Protein AF-A0A642UPA7-F1 (afdb_monomer_lite)

pLDDT: mean 89.0, std 10.23, range [40.34, 98.81]

Sequence (335 aa):
MSVALHDLPNEVIFKVFENMSVDECIDIAQTPGLNPQAKAVAEARVYRGPQLITNQRSQHRGHHKLVLSLTEFFDLIKSSPHYRHSVPQSLEVRIVRTGPGYVEFVREMRLLMEAIACPPSLEAQSYFENTISQWSAVIDARLMLMENPTVVSTVILSFVICAMQNPSFRDKLVSLALRDCEIGTMYVEQWLRIFLQFSRLHTLDLTGVLLRGSDACHLRVPPTLRRLVLNGNPLCEIEDEWVEHLPPSLTTLELRSCWLGNFQLQYPLTKYLPKLRVLNLQDNPLLTFLDVHTFRRAHHLTVYLSGTQLVEYNRHQVTEAVPGITLVMKRYSIS

Secondary structure (DSSP, 8-state):
----GGGS-HHHHHHHHHHS-HHHHHHHHHSTT--HHHHHHHHHHHHTSEEEEES-GGG--SS-SEEE-HHHHHHHHHH-HHHHH---SEEEEEEE--TT-HHHHHHHHHHHHHHHSSS--HHHHHHHHHT-S-EEEEEE----TTS-HHHHHHHHHHHHHHHHH-HHHHTTEEEEEEES-GGGGSSHHHHHGGGGG-TT--EEE-TTS---HHHHTT----TT--EEE-TT-------HHHHHTS-TT--EEE-TTS---EE--SS-HHHH-TT--EEE-TT-TT--EE-GGGGTT-TT-EEE-TT----HHHHHHHHHHSTT-EEE-------

InterPro domains:
  IPR032675 Leucine-rich repeat domain superfamily [G3DSA:3.80.10.10] (127-322)

Organism: Diutina rugosa (NCBI:txid5481)

Structure (mmCIF, N/CA/C/O backbone):
data_AF-A0A642UPA7-F1
#
_entry.id   AF-A0A642UPA7-F1
#
loop_
_atom_site.group_PDB
_atom_site.id
_atom_site.type_symbol
_atom_site.label_atom_id
_atom_site.label_alt_id
_atom_site.label_comp_id
_atom_site.label_asym_id
_atom_site.label_entity_id
_atom_site.label_seq_id
_atom_site.pdbx_PDB_ins_code
_atom_site.Cartn_x
_atom_site.Cartn_y
_atom_site.Cartn_z
_atom_site.occupancy
_atom_site.B_iso_or_equiv
_atom_site.auth_seq_id
_atom_site.auth_comp_id
_atom_site.auth_asym_id
_atom_site.auth_atom_id
_atom_site.pdbx_PDB_model_num
ATOM 1 N N . MET A 1 1 ? -48.890 -12.539 21.146 1.00 40.34 1 MET A N 1
ATOM 2 C CA . MET A 1 1 ? -47.815 -12.597 22.158 1.00 40.34 1 MET A CA 1
ATOM 3 C C . MET A 1 1 ? -46.507 -12.325 21.437 1.00 40.34 1 MET A C 1
ATOM 5 O O . MET A 1 1 ? -46.099 -13.173 20.656 1.00 40.34 1 MET A O 1
ATOM 9 N N . SER A 1 2 ? -45.906 -11.141 21.591 1.00 43.28 2 SER A N 1
ATOM 10 C CA . SER A 1 2 ? -44.531 -10.938 21.123 1.00 43.28 2 SER A CA 1
ATOM 11 C C . SER A 1 2 ? -43.612 -11.524 22.187 1.00 43.28 2 SER A C 1
ATOM 13 O O . SER A 1 2 ? -43.536 -10.978 23.285 1.00 43.28 2 SER A O 1
ATOM 15 N N . VAL A 1 3 ? -42.979 -12.660 21.901 1.00 57.59 3 VAL A N 1
ATOM 16 C CA . VAL A 1 3 ? -41.888 -13.148 22.750 1.00 57.59 3 VAL A CA 1
ATOM 17 C C . VAL A 1 3 ? -40.770 -12.131 22.607 1.00 57.59 3 VAL A C 1
ATOM 19 O O . VAL A 1 3 ? -40.289 -11.892 21.497 1.00 57.59 3 VAL A O 1
ATOM 22 N N . ALA A 1 4 ? -40.433 -11.456 23.697 1.00 71.44 4 ALA A N 1
ATOM 23 C CA . ALA A 1 4 ? -39.382 -10.470 23.648 1.00 71.44 4 ALA A CA 1
ATOM 24 C C . ALA A 1 4 ? -38.032 -11.193 23.589 1.00 71.44 4 ALA A C 1
ATOM 26 O O . ALA A 1 4 ? -37.853 -12.253 24.185 1.00 71.44 4 ALA A O 1
ATOM 27 N N . LEU A 1 5 ? -37.066 -10.626 22.862 1.00 68.12 5 LEU A N 1
ATOM 28 C CA . LEU A 1 5 ? -35.749 -11.242 22.639 1.00 68.12 5 LEU A CA 1
ATOM 29 C C . LEU A 1 5 ? -35.034 -11.628 23.954 1.00 68.12 5 LEU A C 1
ATOM 31 O O . LEU A 1 5 ? -34.179 -12.506 23.958 1.00 68.12 5 LEU A O 1
ATOM 35 N N . HIS A 1 6 ? -35.390 -10.969 25.063 1.00 68.12 6 HIS A N 1
ATOM 36 C CA . HIS A 1 6 ? -34.838 -11.197 26.397 1.00 68.12 6 HIS A CA 1
ATOM 37 C C . HIS A 1 6 ? -35.376 -12.440 27.119 1.00 68.12 6 HIS A C 1
ATOM 39 O O . HIS A 1 6 ? -34.762 -12.852 28.099 1.00 68.12 6 HIS A O 1
ATOM 45 N N . ASP A 1 7 ? -36.463 -13.044 26.636 1.00 78.88 7 ASP A N 1
ATOM 46 C CA . ASP A 1 7 ? -37.046 -14.265 27.211 1.00 78.88 7 ASP A CA 1
ATOM 47 C C . ASP A 1 7 ? -36.488 -15.544 26.564 1.00 78.88 7 ASP A C 1
ATOM 49 O O . ASP A 1 7 ? -36.835 -16.661 26.954 1.00 78.88 7 ASP A O 1
ATOM 53 N N . LEU A 1 8 ? -35.640 -15.399 25.541 1.00 79.44 8 LEU A N 1
ATOM 54 C CA . LEU A 1 8 ? -35.078 -16.518 24.795 1.00 79.44 8 LEU A CA 1
ATOM 55 C C . LEU A 1 8 ? -33.836 -17.097 25.501 1.00 79.44 8 LEU A C 1
ATOM 57 O O . LEU A 1 8 ? -33.026 -16.342 26.039 1.00 79.44 8 LEU A O 1
ATOM 61 N N . PRO A 1 9 ? -33.619 -18.427 25.455 1.00 84.50 9 PRO A N 1
ATOM 62 C CA . PRO A 1 9 ? -32.366 -19.034 25.896 1.00 84.50 9 PRO A CA 1
ATOM 63 C C . PRO A 1 9 ? -31.157 -18.479 25.136 1.00 84.50 9 PRO A C 1
ATOM 65 O O . PRO A 1 9 ? -31.256 -18.131 23.955 1.00 84.50 9 PRO A O 1
ATOM 68 N N . ASN A 1 10 ? -29.991 -18.464 25.783 1.00 77.19 10 ASN A N 1
ATOM 69 C CA . ASN A 1 10 ? -28.763 -17.893 25.223 1.00 77.19 10 ASN A CA 1
ATOM 70 C C . ASN A 1 10 ? -28.394 -18.503 23.870 1.00 77.19 10 ASN A C 1
ATOM 72 O O . ASN A 1 10 ? -28.007 -17.786 22.953 1.00 77.19 10 ASN A O 1
ATOM 76 N N . GLU A 1 11 ? -28.563 -19.812 23.714 1.00 82.00 11 GLU A N 1
ATOM 77 C CA . GLU A 1 11 ? -28.273 -20.536 22.477 1.00 82.00 11 GLU A CA 1
ATOM 78 C C . GLU A 1 11 ? -29.156 -20.055 21.320 1.00 82.00 11 GLU A C 1
ATOM 80 O O . GLU A 1 11 ? -28.712 -19.997 20.172 1.00 82.00 11 GLU A O 1
ATOM 85 N N . VAL A 1 12 ? -30.405 -19.685 21.618 1.00 85.31 12 VAL A N 1
ATOM 86 C CA . VAL A 1 12 ? -31.341 -19.132 20.635 1.00 85.31 12 VAL A CA 1
ATOM 87 C C . VAL A 1 12 ? -30.948 -17.699 20.299 1.00 85.31 12 VAL A C 1
ATOM 89 O O . VAL A 1 12 ? -30.877 -17.365 19.122 1.00 85.31 12 VAL A O 1
ATOM 92 N N . ILE A 1 13 ? -30.611 -16.883 21.302 1.00 83.12 13 ILE A N 1
ATOM 93 C CA . ILE A 1 13 ? -30.129 -15.508 21.106 1.00 83.12 13 ILE A CA 1
ATOM 94 C C . ILE A 1 13 ? -28.884 -15.496 20.204 1.00 83.12 13 ILE A C 1
ATOM 96 O O . ILE A 1 13 ? -28.839 -14.748 19.229 1.00 83.12 13 ILE A O 1
ATOM 100 N N . PHE A 1 14 ? -27.906 -16.368 20.469 1.00 80.88 14 PHE A N 1
ATOM 101 C CA . PHE A 1 14 ? -26.718 -16.516 19.626 1.00 80.88 14 PHE A CA 1
ATOM 102 C C . PHE A 1 14 ? -27.079 -16.881 18.186 1.00 80.88 14 PHE A C 1
ATOM 104 O O . PHE A 1 14 ? -26.627 -16.205 17.265 1.00 80.88 14 PHE A O 1
ATOM 111 N N . LYS A 1 15 ? -27.934 -17.892 17.980 1.00 84.94 15 LYS A N 1
ATOM 112 C CA . LYS A 1 15 ? -28.374 -18.289 16.634 1.00 84.94 15 LYS A CA 1
ATOM 113 C C . LYS A 1 15 ? -29.131 -17.181 15.909 1.00 84.94 15 LYS A C 1
ATOM 115 O O . LYS A 1 15 ? -28.994 -17.062 14.696 1.00 84.94 15 LYS A O 1
ATOM 120 N N . VAL A 1 16 ? -29.920 -16.373 16.616 1.00 86.75 16 VAL A N 1
ATOM 121 C CA . VAL A 1 16 ? -30.588 -15.212 16.017 1.00 86.75 16 VAL A CA 1
ATOM 122 C C . VAL A 1 16 ? -29.531 -14.233 15.509 1.00 86.75 16 VAL A C 1
ATOM 124 O O . VAL A 1 16 ? -29.486 -13.982 14.309 1.00 86.75 16 VAL A O 1
ATOM 127 N N . PHE A 1 17 ? -28.605 -13.781 16.360 1.00 85.81 17 PHE A N 1
ATOM 128 C CA . PHE A 1 17 ? -27.549 -12.841 15.956 1.00 85.81 17 PHE A CA 1
ATOM 129 C C . PHE A 1 17 ? -26.571 -13.395 14.906 1.00 85.81 17 PHE A C 1
ATOM 131 O O . PHE A 1 17 ? -25.972 -12.628 14.151 1.00 85.81 17 PHE A O 1
ATOM 138 N N . GLU A 1 18 ? -26.392 -14.713 14.819 1.00 83.00 18 GLU A N 1
ATOM 139 C CA . GLU A 1 18 ? -25.624 -15.336 13.736 1.00 83.00 18 GLU A CA 1
ATOM 140 C C . GLU A 1 18 ? -26.281 -15.150 12.364 1.00 83.00 18 GLU A C 1
ATOM 142 O O . GLU A 1 18 ? -25.561 -15.003 11.373 1.00 83.00 18 GLU A O 1
ATOM 147 N N . ASN A 1 19 ? -27.616 -15.117 12.320 1.00 86.38 19 ASN A N 1
ATOM 148 C CA . ASN A 1 19 ? -28.405 -14.962 11.098 1.00 86.38 19 ASN A CA 1
ATOM 149 C C . ASN A 1 19 ? -28.775 -13.505 10.780 1.00 86.38 19 ASN A C 1
ATOM 151 O O . ASN A 1 19 ? -29.269 -13.238 9.687 1.00 86.38 19 ASN A O 1
ATOM 155 N N . MET A 1 20 ? -28.532 -12.569 11.701 1.00 86.31 20 MET A N 1
ATOM 156 C CA . MET A 1 20 ? -28.769 -11.143 11.475 1.00 86.31 20 MET A CA 1
ATOM 157 C C . MET A 1 20 ? -27.602 -10.476 10.744 1.00 86.31 20 MET A C 1
ATOM 159 O O . MET A 1 20 ? -26.430 -10.850 10.886 1.00 86.31 20 MET A O 1
ATOM 163 N N . SER A 1 21 ? -27.931 -9.444 9.974 1.00 84.81 21 SER A N 1
ATOM 164 C CA . SER A 1 21 ? -26.950 -8.526 9.406 1.00 84.81 21 SER A CA 1
ATOM 165 C C . SER A 1 21 ? -26.266 -7.701 10.502 1.00 84.81 21 SER A C 1
ATOM 167 O O . SER A 1 21 ? -26.732 -7.608 11.640 1.00 84.81 21 SER A O 1
ATOM 169 N N . VAL A 1 22 ? -25.119 -7.103 10.171 1.00 81.19 22 VAL A N 1
ATOM 170 C CA . VAL A 1 22 ? -24.380 -6.273 11.132 1.00 81.19 22 VAL A CA 1
ATOM 171 C C . VAL A 1 22 ? -25.154 -5.001 11.471 1.00 81.19 22 VAL A C 1
ATOM 173 O O . VAL A 1 22 ? -25.184 -4.630 12.639 1.00 81.19 22 VAL A O 1
ATOM 176 N N . ASP A 1 23 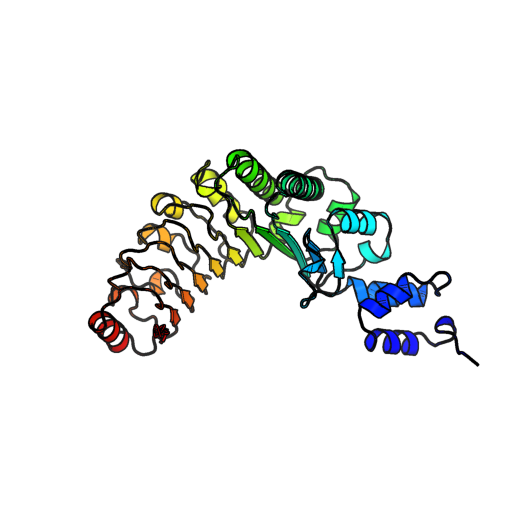? -25.821 -4.392 10.488 1.00 81.06 23 ASP A N 1
ATOM 177 C CA . ASP A 1 23 ? -26.649 -3.198 10.689 1.00 81.06 23 ASP A CA 1
ATOM 178 C C . ASP A 1 23 ? -27.783 -3.488 11.688 1.00 81.06 23 ASP A C 1
ATOM 180 O O . ASP A 1 23 ? -27.937 -2.777 12.676 1.00 81.06 23 ASP A O 1
ATOM 184 N N . GLU A 1 24 ? -28.480 -4.617 11.532 1.00 86.69 24 GLU A N 1
ATOM 185 C CA . GLU A 1 24 ? -29.511 -5.041 12.489 1.00 86.69 24 GLU A CA 1
ATOM 186 C C . GLU A 1 24 ? -28.938 -5.325 13.888 1.00 86.69 24 GLU A C 1
ATOM 188 O O . GLU A 1 24 ? -29.570 -5.017 14.899 1.00 86.69 24 GLU A O 1
ATOM 193 N N . CYS A 1 25 ? -27.731 -5.900 13.976 1.00 86.31 25 CYS A N 1
ATOM 194 C CA . CYS A 1 25 ? -27.059 -6.104 15.262 1.00 86.31 25 CYS A CA 1
ATOM 195 C C . CYS A 1 25 ? -26.710 -4.770 15.939 1.00 86.31 25 CYS A C 1
ATOM 197 O O . CYS A 1 25 ? -26.794 -4.681 17.163 1.00 86.31 25 CYS A O 1
ATOM 199 N N . ILE A 1 26 ? -26.319 -3.750 15.165 1.00 83.31 26 ILE A N 1
ATOM 200 C CA . ILE A 1 26 ? -26.040 -2.396 15.665 1.00 83.31 26 ILE A CA 1
ATOM 201 C C . ILE A 1 26 ? -27.330 -1.763 16.193 1.00 83.31 26 ILE A C 1
ATOM 203 O O . ILE A 1 26 ? -27.343 -1.299 17.334 1.00 83.31 26 ILE A O 1
ATOM 207 N N . ASP A 1 27 ? -28.414 -1.809 15.418 1.00 85.31 27 ASP A N 1
ATOM 208 C CA . ASP A 1 27 ? -29.715 -1.253 15.810 1.00 85.31 27 ASP A CA 1
ATOM 209 C C . ASP A 1 27 ? -30.234 -1.906 17.101 1.00 85.31 27 ASP A C 1
ATOM 211 O O . ASP A 1 27 ? -30.675 -1.232 18.040 1.00 85.31 27 ASP A O 1
ATOM 215 N N . ILE A 1 28 ? -30.102 -3.232 17.206 1.00 85.75 28 ILE A N 1
ATOM 216 C CA . ILE A 1 28 ? -30.459 -3.963 18.424 1.00 85.75 28 ILE A CA 1
ATOM 217 C C . ILE A 1 28 ? -29.547 -3.566 19.587 1.00 85.75 28 ILE A C 1
ATOM 219 O O . ILE A 1 28 ? -30.053 -3.259 20.664 1.00 85.75 28 ILE A O 1
ATOM 223 N N . ALA A 1 29 ? -28.225 -3.518 19.401 1.00 83.88 29 ALA A N 1
ATOM 224 C CA . ALA A 1 29 ? -27.289 -3.146 20.466 1.00 83.88 29 ALA A CA 1
ATOM 225 C C . ALA A 1 29 ? -27.540 -1.727 21.018 1.00 83.88 29 ALA A C 1
ATOM 227 O O . ALA A 1 29 ? -27.270 -1.457 22.195 1.00 83.88 29 ALA A O 1
ATOM 228 N N . GLN A 1 30 ? -28.086 -0.834 20.187 1.00 84.69 30 GLN A N 1
ATOM 229 C CA . GLN A 1 30 ? -28.481 0.525 20.559 1.00 84.69 30 GLN A CA 1
ATOM 230 C C . GLN A 1 30 ? -29.883 0.612 21.183 1.00 84.69 30 GLN A C 1
ATOM 232 O O . GLN A 1 30 ? -30.230 1.648 21.752 1.00 84.69 30 GLN A O 1
ATOM 237 N N . THR A 1 31 ? -30.682 -0.458 21.135 1.00 85.19 31 THR A N 1
ATOM 238 C CA . THR A 1 31 ? -32.053 -0.458 21.654 1.00 85.19 31 THR A CA 1
ATOM 239 C C . THR A 1 31 ? -32.058 -0.313 23.187 1.00 85.19 31 THR A C 1
ATOM 241 O O . THR A 1 31 ? -31.487 -1.151 23.898 1.00 85.19 31 THR A O 1
ATOM 244 N N . PRO A 1 32 ? -32.703 0.731 23.742 1.00 85.00 32 PRO A N 1
ATOM 245 C CA . PRO A 1 32 ? -32.770 0.931 25.185 1.00 85.00 32 PRO A CA 1
ATOM 246 C C . PRO A 1 32 ? -33.573 -0.187 25.862 1.00 85.00 32 PRO A C 1
ATOM 248 O O . PRO A 1 32 ? -34.599 -0.633 25.356 1.00 85.00 32 PRO A O 1
ATOM 251 N N . GLY A 1 33 ? -33.102 -0.642 27.026 1.00 83.00 33 GLY A N 1
ATOM 252 C CA . GLY A 1 33 ? -33.741 -1.727 27.780 1.00 83.00 33 GLY A CA 1
ATOM 253 C C . GLY A 1 33 ? -33.438 -3.138 27.263 1.00 83.00 33 GLY A C 1
ATOM 254 O O . GLY A 1 33 ? -33.984 -4.102 27.798 1.00 83.00 33 GLY A O 1
ATOM 255 N N . LEU A 1 34 ? -32.559 -3.290 26.262 1.00 82.12 34 LEU A N 1
ATOM 256 C CA . LEU A 1 34 ? -32.075 -4.607 25.857 1.00 82.12 34 LEU A CA 1
ATOM 257 C C . LEU A 1 34 ? -31.347 -5.289 27.026 1.00 82.12 34 LEU A C 1
ATOM 259 O O . LEU A 1 34 ? -30.543 -4.670 27.728 1.00 82.12 34 LEU A O 1
ATOM 263 N N . ASN A 1 35 ? -31.611 -6.583 27.208 1.00 84.12 35 ASN A N 1
ATOM 264 C CA . ASN A 1 35 ? -30.921 -7.408 28.193 1.00 84.12 35 ASN A CA 1
ATOM 265 C C . ASN A 1 35 ? -29.383 -7.283 28.018 1.00 84.12 35 ASN A C 1
ATOM 267 O O . ASN A 1 35 ? -28.901 -7.412 26.888 1.00 84.12 35 ASN A O 1
ATOM 271 N N . PRO A 1 36 ? -28.602 -7.085 29.102 1.00 84.31 36 PRO A N 1
ATOM 272 C CA . PRO A 1 36 ? -27.148 -6.915 29.027 1.00 84.31 36 PRO A CA 1
ATOM 273 C C . PRO A 1 36 ? -26.413 -8.039 28.290 1.00 84.31 36 PRO A C 1
ATOM 275 O O . PRO A 1 36 ? -25.440 -7.787 27.586 1.00 84.31 36 PRO A O 1
ATOM 278 N N . GLN A 1 37 ? -26.883 -9.279 28.416 1.00 82.50 37 GLN A N 1
ATOM 279 C CA . GLN A 1 37 ? -26.307 -10.436 27.747 1.00 82.50 37 GLN A CA 1
ATOM 280 C C . GLN A 1 37 ? -26.606 -10.431 26.247 1.00 82.50 37 GLN A C 1
ATOM 282 O O . GLN A 1 37 ? -25.686 -10.590 25.450 1.00 82.50 37 GLN A O 1
ATOM 287 N N . ALA A 1 38 ? -27.859 -10.187 25.848 1.00 83.56 38 ALA A N 1
ATOM 288 C CA . ALA A 1 38 ? -28.215 -10.048 24.433 1.00 83.56 38 ALA A CA 1
ATOM 289 C C . ALA A 1 38 ? -27.448 -8.886 23.783 1.00 83.56 38 ALA A C 1
ATOM 291 O O . ALA A 1 38 ? -26.924 -9.031 22.680 1.00 83.56 38 ALA A O 1
ATOM 292 N N . LYS A 1 39 ? -27.298 -7.773 24.512 1.00 86.12 39 LYS A N 1
ATOM 293 C CA . LYS A 1 39 ? -26.476 -6.634 24.100 1.00 86.12 39 LYS A CA 1
ATOM 294 C C . LYS A 1 39 ? -25.009 -7.021 23.928 1.00 86.12 39 LYS A C 1
ATOM 296 O O . LYS A 1 39 ? -24.434 -6.731 22.887 1.00 86.12 39 LYS A O 1
ATOM 301 N N . ALA A 1 40 ? -24.420 -7.732 24.888 1.00 83.88 40 ALA A N 1
ATOM 302 C CA . ALA A 1 40 ? -23.034 -8.188 24.800 1.00 83.88 40 ALA A CA 1
ATOM 303 C C . ALA A 1 40 ? -22.803 -9.151 23.620 1.00 83.88 40 ALA A C 1
ATOM 305 O O . ALA A 1 40 ? -21.752 -9.095 22.983 1.00 83.88 40 ALA A O 1
ATOM 306 N N . VAL A 1 41 ? -23.773 -10.017 23.300 1.00 84.38 41 VAL A N 1
ATOM 307 C CA . VAL A 1 41 ? -23.703 -10.907 22.128 1.00 84.38 41 VAL A CA 1
ATOM 308 C C . VAL A 1 41 ? -23.783 -10.112 20.825 1.00 84.38 41 VAL A C 1
ATOM 310 O O . VAL A 1 41 ? -22.950 -10.328 19.940 1.00 84.38 41 VAL A O 1
ATOM 313 N N . ALA A 1 42 ? -24.724 -9.169 20.724 1.00 85.44 42 ALA A N 1
ATOM 314 C CA . ALA A 1 42 ? -24.842 -8.267 19.580 1.00 85.44 42 ALA A CA 1
ATOM 315 C C . ALA A 1 42 ? -23.542 -7.474 19.368 1.00 85.44 42 ALA A C 1
ATOM 317 O O . ALA A 1 42 ? -22.957 -7.495 18.287 1.00 85.44 42 ALA A O 1
ATOM 318 N N . GLU A 1 43 ? -23.018 -6.859 20.426 1.00 86.50 43 GLU A N 1
ATOM 319 C CA . GLU A 1 43 ? -21.769 -6.098 20.405 1.00 86.50 43 GLU A CA 1
ATOM 320 C C . GLU A 1 43 ? -20.565 -6.970 20.024 1.00 86.50 43 GLU A C 1
ATOM 322 O O . GLU A 1 43 ? -19.791 -6.611 19.138 1.00 86.50 43 GLU A O 1
ATOM 327 N N . ALA A 1 44 ? -20.424 -8.165 20.605 1.00 84.25 44 ALA A N 1
ATOM 328 C CA . ALA A 1 44 ? -19.353 -9.091 20.239 1.00 84.25 44 ALA A CA 1
ATOM 329 C C . ALA A 1 44 ? -19.424 -9.501 18.758 1.00 84.25 44 ALA A C 1
ATOM 331 O O . ALA A 1 44 ? -18.386 -9.683 18.112 1.00 84.25 44 ALA A O 1
ATOM 332 N N . ARG A 1 45 ? -20.634 -9.637 18.205 1.00 83.62 45 ARG A N 1
ATOM 333 C CA . ARG A 1 45 ? -20.855 -9.956 16.792 1.00 83.62 45 ARG A CA 1
ATOM 334 C C . ARG A 1 45 ? -20.429 -8.811 15.874 1.00 83.62 45 ARG A C 1
ATOM 336 O O . ARG A 1 45 ? -19.795 -9.082 14.849 1.00 83.62 45 ARG A O 1
ATOM 343 N N . VAL A 1 46 ? -20.736 -7.572 16.256 1.00 84.12 46 VAL A N 1
ATOM 344 C CA . VAL A 1 46 ? -20.342 -6.358 15.526 1.00 84.12 46 VAL A CA 1
ATOM 345 C C . VAL A 1 46 ? -18.821 -6.173 15.584 1.00 84.12 46 VAL A C 1
ATOM 347 O O . VAL A 1 46 ? -18.175 -6.009 14.549 1.00 84.12 46 VAL A O 1
ATOM 350 N N . TYR A 1 47 ? -18.219 -6.274 16.772 1.00 88.38 47 TYR A N 1
ATOM 351 C CA . TYR A 1 47 ? -16.834 -5.852 16.990 1.00 88.38 47 TYR A CA 1
ATOM 352 C C . TYR A 1 47 ? -15.766 -6.892 16.605 1.00 88.38 47 TYR A C 1
ATOM 354 O O . TYR A 1 47 ? -14.645 -6.516 16.273 1.00 88.38 47 TYR A O 1
ATOM 362 N N . ARG A 1 48 ? -16.070 -8.199 16.570 1.00 85.12 48 ARG A N 1
ATOM 363 C CA . ARG A 1 48 ? -15.074 -9.241 16.212 1.00 85.12 48 ARG A CA 1
ATOM 364 C C . ARG A 1 48 ? -14.688 -9.287 14.724 1.00 85.12 48 ARG A C 1
ATOM 366 O O . ARG A 1 48 ? -13.773 -10.017 14.349 1.00 85.12 48 ARG A O 1
ATOM 373 N N . GLY A 1 49 ? -15.405 -8.579 13.852 1.00 84.38 49 GLY A N 1
ATOM 374 C CA . GLY A 1 49 ? -15.157 -8.604 12.407 1.00 84.38 49 GLY A CA 1
ATOM 375 C C . GLY A 1 49 ? -13.939 -7.799 11.941 1.00 84.38 49 GLY A C 1
ATOM 376 O O . GLY A 1 49 ? -13.268 -7.156 12.747 1.00 84.38 49 GLY A O 1
ATOM 377 N N . PRO A 1 50 ? -13.673 -7.792 10.621 1.00 88.38 50 PRO A N 1
ATOM 378 C CA . PRO A 1 50 ? -12.838 -6.779 9.989 1.00 88.38 50 PRO A CA 1
ATOM 379 C C . PRO A 1 50 ? -13.437 -5.390 10.215 1.00 88.38 50 PRO A C 1
ATOM 381 O O . PRO A 1 50 ? -14.619 -5.169 9.928 1.00 88.38 50 PRO A O 1
ATOM 384 N N . GLN A 1 51 ? -12.620 -4.468 10.709 1.00 92.81 51 GLN A N 1
ATOM 385 C CA . GLN A 1 51 ? -13.024 -3.099 11.002 1.00 92.81 51 GLN A CA 1
ATOM 386 C C . GLN A 1 51 ? -12.267 -2.110 10.116 1.00 92.81 51 GLN A C 1
ATOM 388 O O . GLN A 1 51 ? -11.099 -2.331 9.783 1.00 92.81 51 GLN A O 1
ATOM 393 N N . LEU A 1 52 ? -12.937 -1.018 9.756 1.00 94.25 52 LEU A N 1
ATOM 394 C CA . LEU A 1 52 ? -12.382 0.085 8.983 1.00 94.25 52 LEU A CA 1
ATOM 395 C C . LEU A 1 52 ? -12.539 1.390 9.759 1.00 94.25 52 LEU A C 1
ATOM 397 O O . LEU A 1 52 ? -13.649 1.782 10.107 1.00 94.25 52 LEU A O 1
ATOM 401 N N . ILE A 1 53 ? -11.439 2.099 9.965 1.00 94.56 53 ILE A N 1
ATOM 402 C CA . ILE A 1 53 ? -11.446 3.483 10.431 1.00 94.56 53 ILE A CA 1
ATOM 403 C C . ILE A 1 53 ? -11.193 4.371 9.220 1.00 94.56 53 ILE A C 1
ATOM 405 O O . ILE A 1 53 ? -10.160 4.234 8.567 1.00 94.56 53 ILE A O 1
ATOM 409 N N . THR A 1 54 ? -12.122 5.266 8.892 1.00 95.38 54 THR A N 1
ATOM 410 C CA . THR A 1 54 ? -11.996 6.125 7.713 1.00 95.38 54 THR A CA 1
ATOM 411 C C . THR A 1 54 ? -12.711 7.464 7.842 1.00 95.38 54 THR A C 1
ATOM 413 O O . THR A 1 54 ? -13.743 7.587 8.499 1.00 95.38 54 THR A O 1
ATOM 416 N N . ASN A 1 55 ? -12.186 8.468 7.141 1.00 93.19 55 ASN A N 1
ATOM 417 C CA . ASN A 1 55 ? -12.832 9.762 6.941 1.00 93.19 55 ASN A CA 1
ATOM 418 C C . ASN A 1 55 ? -13.780 9.791 5.716 1.00 93.19 55 ASN A C 1
ATOM 420 O O . ASN A 1 55 ? -14.345 10.835 5.410 1.00 93.19 55 ASN A O 1
ATOM 424 N N . GLN A 1 56 ? -13.990 8.665 5.015 1.00 88.94 56 GLN A N 1
ATOM 425 C CA . GLN A 1 56 ? -14.864 8.559 3.829 1.00 88.94 56 GLN A CA 1
ATOM 426 C C . GLN A 1 56 ? -15.954 7.482 3.972 1.00 88.94 56 GLN A C 1
ATOM 428 O O . GLN A 1 56 ? -16.069 6.569 3.153 1.00 88.94 56 GLN A O 1
ATOM 433 N N . ARG A 1 57 ? -16.793 7.568 5.011 1.00 80.62 57 ARG A N 1
ATOM 434 C CA . ARG A 1 57 ? -17.774 6.501 5.308 1.00 80.62 57 ARG A CA 1
ATOM 435 C C . ARG A 1 57 ? -18.751 6.195 4.180 1.00 80.62 57 ARG A C 1
ATOM 437 O O . ARG A 1 57 ? -19.047 5.032 3.927 1.00 80.62 57 ARG A O 1
ATOM 444 N N . SER A 1 58 ? -19.244 7.222 3.493 1.00 72.88 58 SER A N 1
ATOM 445 C CA . SER A 1 58 ? -20.267 7.070 2.450 1.00 72.88 58 SER A CA 1
ATOM 446 C C . SER A 1 58 ? -19.801 6.239 1.251 1.00 72.88 58 SER A C 1
ATOM 448 O O . SER A 1 58 ? -20.633 5.764 0.485 1.00 72.88 58 SER A O 1
ATOM 450 N N . GLN A 1 59 ? -18.491 6.030 1.094 1.00 72.44 59 GLN A N 1
ATOM 451 C CA . GLN A 1 59 ? -17.904 5.338 -0.054 1.00 72.44 59 GLN A CA 1
ATOM 452 C C . GLN A 1 59 ? -17.548 3.873 0.238 1.00 72.44 59 GLN A C 1
ATOM 454 O O . GLN A 1 59 ? -17.106 3.153 -0.660 1.00 72.44 59 GLN A O 1
ATOM 459 N N . HIS A 1 60 ? -17.726 3.405 1.478 1.00 66.88 60 HIS A N 1
ATOM 460 C CA . HIS A 1 60 ? -17.213 2.109 1.918 1.00 66.88 60 HIS A CA 1
ATOM 461 C C . HIS A 1 60 ? -18.270 1.294 2.674 1.00 66.88 60 HIS A C 1
ATOM 463 O O . HIS A 1 60 ? -18.322 1.292 3.897 1.00 66.88 60 HIS A O 1
ATOM 469 N N . ARG A 1 61 ? -19.072 0.528 1.923 1.00 60.09 61 ARG A N 1
ATOM 470 C CA . ARG A 1 61 ? -19.824 -0.645 2.415 1.00 60.09 61 ARG A CA 1
ATOM 471 C C . ARG A 1 61 ? -19.262 -1.921 1.781 1.00 60.09 61 ARG A C 1
ATOM 473 O O . ARG A 1 61 ? -19.933 -2.607 1.018 1.00 60.09 61 ARG A O 1
ATOM 480 N N . GLY A 1 62 ? -17.964 -2.136 1.984 1.00 68.81 62 GLY A N 1
ATOM 481 C CA . GLY A 1 62 ? -17.239 -3.295 1.463 1.00 68.81 62 GLY A CA 1
ATOM 482 C C . GLY A 1 62 ? -17.366 -4.523 2.370 1.00 68.81 62 GLY A C 1
ATOM 483 O O . GLY A 1 62 ? -18.395 -4.762 2.988 1.00 68.81 62 GLY A O 1
ATOM 484 N N . HIS A 1 63 ? -16.280 -5.292 2.477 1.00 79.69 63 HIS A N 1
ATOM 485 C CA . HIS A 1 63 ? -16.188 -6.495 3.318 1.00 79.69 63 HIS A CA 1
ATOM 486 C C . HIS A 1 63 ? -16.044 -6.215 4.828 1.00 79.69 63 HIS A C 1
ATOM 488 O O . HIS A 1 63 ? -15.953 -7.152 5.624 1.00 79.69 63 HIS A O 1
ATOM 494 N N . HIS A 1 64 ? -15.974 -4.946 5.233 1.00 83.19 64 HIS A N 1
ATOM 495 C CA . HIS A 1 64 ? -15.818 -4.543 6.629 1.00 83.19 64 HIS A CA 1
ATOM 496 C C . HIS A 1 64 ? -17.164 -4.569 7.346 1.00 83.19 64 HIS A C 1
ATOM 498 O O . HIS A 1 64 ? -18.169 -4.111 6.810 1.00 83.19 64 HIS A O 1
ATOM 504 N N . LYS A 1 65 ? -17.177 -5.099 8.571 1.00 83.19 65 LYS A N 1
ATOM 505 C CA . LYS A 1 65 ? -18.398 -5.176 9.385 1.00 83.19 65 LYS A CA 1
ATOM 506 C C . LYS A 1 65 ? -18.692 -3.864 10.097 1.00 83.19 65 LYS A C 1
ATOM 508 O O . LYS A 1 65 ? -19.846 -3.501 10.248 1.00 83.19 65 LYS A O 1
ATOM 513 N N . LEU A 1 66 ? -17.648 -3.168 10.532 1.00 87.69 66 LEU A N 1
ATOM 514 C CA . LEU A 1 66 ? -17.764 -1.924 11.276 1.00 87.69 66 LEU A CA 1
ATOM 515 C C . LEU A 1 66 ? -16.923 -0.849 10.597 1.00 87.69 66 LEU A C 1
ATOM 517 O O . LEU A 1 66 ? -15.737 -1.068 10.342 1.00 87.69 66 LEU A O 1
ATOM 521 N N . VAL A 1 67 ? -17.544 0.294 10.308 1.00 91.19 67 VAL A N 1
ATOM 522 C CA . VAL A 1 67 ? -16.899 1.452 9.682 1.00 91.19 67 VAL A CA 1
ATOM 523 C C . VAL A 1 67 ? -17.071 2.660 10.596 1.00 91.19 67 VAL A C 1
ATOM 525 O O . VAL A 1 67 ? -18.190 3.123 10.798 1.00 91.19 67 VAL A O 1
ATOM 528 N N . LEU A 1 68 ? -15.968 3.167 11.139 1.00 92.06 68 LEU A N 1
ATOM 529 C CA . LEU A 1 68 ? -15.942 4.262 12.114 1.00 92.06 68 LEU A CA 1
ATOM 530 C C . LEU A 1 68 ? -15.148 5.448 11.565 1.00 92.06 68 LEU A C 1
ATOM 532 O O . LEU A 1 68 ? -14.262 5.272 10.729 1.00 92.06 68 LEU A O 1
ATOM 536 N N . SER A 1 69 ? -15.419 6.659 12.057 1.00 93.06 69 SER A N 1
ATOM 537 C CA . SER A 1 69 ? -14.406 7.730 11.983 1.00 93.06 69 SER A CA 1
ATOM 538 C C . SER A 1 69 ? -13.368 7.549 13.091 1.00 93.06 69 SER A C 1
ATOM 540 O O . SER A 1 69 ? -13.586 6.783 14.031 1.00 93.06 69 SER A O 1
ATOM 542 N N . LEU A 1 70 ? -12.247 8.274 13.020 1.00 91.69 70 LEU A N 1
ATOM 543 C CA . LEU A 1 70 ? -11.257 8.266 14.102 1.00 91.69 70 LEU A CA 1
ATOM 544 C C . LEU A 1 70 ? -11.872 8.710 15.434 1.00 91.69 70 LEU A C 1
ATOM 546 O O . LEU A 1 70 ? -11.681 8.041 16.444 1.00 91.69 70 LEU A O 1
ATOM 550 N N . THR A 1 71 ? -12.663 9.787 15.434 1.00 91.25 71 THR A N 1
ATOM 551 C CA . THR A 1 71 ? -13.342 10.276 16.645 1.00 91.25 71 THR A CA 1
ATOM 552 C C . THR A 1 71 ? -14.252 9.214 17.257 1.00 91.25 71 THR A C 1
ATOM 554 O O . THR A 1 71 ? -14.111 8.911 18.435 1.00 91.25 71 THR A O 1
ATOM 557 N N . GLU A 1 72 ? -15.108 8.574 16.456 1.00 91.81 72 GLU A N 1
ATOM 558 C CA . GLU A 1 72 ? -15.981 7.508 16.961 1.00 91.81 72 GLU A CA 1
ATOM 559 C C . GLU A 1 72 ? -15.210 6.304 17.476 1.00 91.81 72 GLU A C 1
ATOM 561 O O . GLU A 1 72 ? -15.596 5.717 18.479 1.00 91.81 72 GLU A O 1
ATOM 566 N N . PHE A 1 73 ? -14.123 5.925 16.806 1.00 91.25 73 PHE A N 1
ATOM 567 C CA . PHE A 1 73 ? -13.263 4.853 17.281 1.00 91.25 73 PHE A CA 1
ATOM 568 C C . PHE A 1 73 ? -12.705 5.164 18.674 1.00 91.25 73 PHE A C 1
ATOM 570 O O . PHE A 1 73 ? -12.767 4.313 19.564 1.00 91.25 73 PHE A O 1
ATOM 577 N N . PHE A 1 74 ? -12.223 6.387 18.903 1.00 88.44 74 PHE A N 1
ATOM 578 C CA . PHE A 1 74 ? -11.739 6.788 20.224 1.00 88.44 74 PHE A CA 1
ATOM 579 C C . PHE A 1 74 ? -12.855 6.871 21.259 1.00 88.44 74 PHE A C 1
ATOM 581 O O . PHE A 1 74 ? -12.668 6.416 22.390 1.00 88.44 74 PHE A O 1
ATOM 588 N N . ASP A 1 75 ? -14.014 7.402 20.885 1.00 89.44 75 ASP A N 1
ATOM 589 C CA . ASP A 1 75 ? -15.172 7.464 21.771 1.00 89.44 75 ASP A CA 1
ATOM 590 C C . ASP A 1 75 ? -15.649 6.059 22.143 1.00 89.44 75 ASP A C 1
ATOM 592 O O . ASP A 1 75 ? -15.965 5.805 23.304 1.00 89.44 75 ASP A O 1
ATOM 596 N N . LEU A 1 76 ? -15.620 5.112 21.205 1.00 89.19 76 LEU A N 1
ATOM 597 C CA . LEU A 1 76 ? -15.999 3.720 21.428 1.00 89.19 76 LEU A CA 1
ATOM 598 C C . LEU A 1 76 ? -15.009 2.997 22.350 1.00 89.19 76 LEU A C 1
ATOM 600 O O . LEU A 1 76 ? -15.437 2.294 23.264 1.00 89.19 76 LEU A O 1
ATOM 604 N N . ILE A 1 77 ? -13.699 3.221 22.185 1.00 88.38 77 ILE A N 1
ATOM 605 C CA . ILE A 1 77 ? -12.675 2.701 23.111 1.00 88.38 77 ILE A CA 1
ATOM 606 C C . ILE A 1 77 ? -12.918 3.210 24.533 1.00 88.38 77 ILE A C 1
ATOM 608 O O . ILE A 1 77 ? -12.828 2.439 25.490 1.00 88.38 77 ILE A O 1
ATOM 612 N N . LYS A 1 78 ? -13.235 4.499 24.685 1.00 87.31 78 LYS A N 1
ATOM 613 C CA . LYS A 1 78 ? -13.450 5.120 25.998 1.00 87.31 78 LYS A CA 1
ATOM 614 C C . LYS A 1 78 ? -14.763 4.671 26.639 1.00 87.31 78 LYS A C 1
ATOM 616 O O . LYS A 1 78 ? -14.791 4.353 27.826 1.00 87.31 78 LYS A O 1
ATOM 621 N N . SER A 1 79 ? -15.841 4.633 25.861 1.00 86.94 79 SER A N 1
ATOM 622 C CA . SER A 1 79 ? -17.204 4.430 26.362 1.00 86.94 79 SER A CA 1
ATOM 623 C C . SER A 1 79 ? -17.634 2.965 26.458 1.00 86.94 79 SER A C 1
ATOM 625 O O . SER A 1 79 ? -18.484 2.653 27.289 1.00 86.94 79 SER A O 1
ATOM 627 N N . SER A 1 80 ? -17.051 2.050 25.669 1.00 86.12 80 SER A N 1
ATOM 628 C CA . SER A 1 80 ? -17.471 0.643 25.619 1.00 86.12 80 SER A CA 1
ATOM 629 C C . SER A 1 80 ? -16.396 -0.314 26.155 1.00 86.12 80 SER A C 1
ATOM 631 O O . SER A 1 80 ? -15.412 -0.624 25.474 1.00 86.12 80 SER A O 1
ATOM 633 N N . PRO A 1 81 ? -16.571 -0.864 27.374 1.00 84.44 81 PRO A N 1
ATOM 634 C CA . PRO A 1 81 ? -15.731 -1.948 27.875 1.00 84.44 81 PRO A CA 1
ATOM 635 C C . PRO A 1 81 ? -15.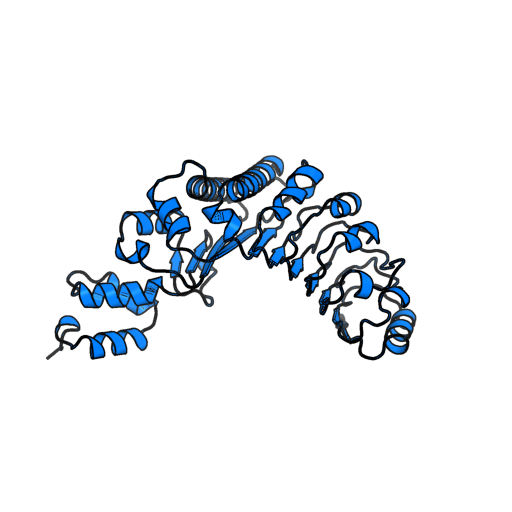758 -3.182 26.967 1.00 84.44 81 PRO A C 1
ATOM 637 O O . PRO A 1 81 ? -14.724 -3.814 26.779 1.00 84.44 81 PRO A O 1
ATOM 640 N N . HIS A 1 82 ? -16.905 -3.522 26.374 1.00 84.00 82 HIS A N 1
ATOM 641 C CA . HIS A 1 82 ? -17.022 -4.682 25.488 1.00 84.00 82 HIS A CA 1
ATOM 642 C C . HIS A 1 82 ? -16.174 -4.527 24.229 1.00 84.00 82 HIS A C 1
ATOM 644 O O . HIS A 1 82 ? -15.493 -5.474 23.836 1.00 84.00 82 HIS A O 1
ATOM 650 N N . TYR A 1 83 ? -16.143 -3.323 23.654 1.00 85.44 83 TYR A N 1
ATOM 651 C CA . TYR A 1 83 ? -15.278 -3.031 22.520 1.00 85.44 83 TYR A CA 1
ATOM 652 C C . TYR A 1 83 ? -13.799 -3.228 22.868 1.00 85.44 83 TYR A C 1
ATOM 654 O O . TYR A 1 83 ? -13.083 -3.916 22.142 1.00 85.44 83 TYR A O 1
ATOM 662 N N . ARG A 1 84 ? -13.354 -2.729 24.030 1.00 83.44 84 ARG A N 1
ATOM 663 C CA . ARG A 1 84 ? -11.961 -2.876 24.491 1.00 83.44 84 ARG A CA 1
ATOM 664 C C . ARG A 1 84 ? -11.500 -4.324 24.640 1.00 83.44 84 ARG A C 1
ATOM 666 O O . ARG A 1 84 ? -10.328 -4.596 24.433 1.00 83.44 84 ARG A O 1
ATOM 673 N N . HIS A 1 85 ? -12.402 -5.241 24.981 1.00 84.12 85 HIS A N 1
ATOM 674 C CA . HIS A 1 85 ? -12.085 -6.670 25.104 1.00 84.12 85 HIS A CA 1
ATOM 675 C C . HIS A 1 85 ? -12.357 -7.457 23.815 1.00 84.12 85 HIS A C 1
ATOM 677 O O . HIS A 1 85 ? -12.073 -8.655 23.738 1.00 84.12 85 HIS A O 1
ATOM 683 N N . SER A 1 86 ? -12.931 -6.814 22.799 1.00 81.44 86 SER A N 1
ATOM 684 C CA . SER A 1 86 ? -13.184 -7.440 21.510 1.00 81.44 86 SER A CA 1
ATOM 685 C C . SER A 1 86 ? -11.939 -7.349 20.633 1.00 81.44 86 SER A C 1
ATOM 687 O O . SER A 1 86 ? -11.470 -6.263 20.300 1.00 81.44 86 SER A O 1
ATOM 689 N N . VAL A 1 87 ? -11.397 -8.509 20.263 1.00 76.75 87 VAL A N 1
ATOM 690 C CA . VAL A 1 87 ? -10.261 -8.610 19.344 1.00 76.75 87 VAL A CA 1
ATOM 691 C C . VAL A 1 87 ? -10.789 -8.511 17.912 1.00 76.75 87 VAL A C 1
ATOM 693 O O . VAL A 1 87 ? -11.477 -9.441 17.471 1.00 76.75 87 VAL A O 1
ATOM 696 N N . PRO A 1 88 ? -10.501 -7.426 17.170 1.00 82.75 88 PRO A N 1
ATOM 697 C CA . PRO A 1 88 ? -10.836 -7.376 15.759 1.00 82.75 88 PRO A CA 1
ATOM 698 C C . PRO A 1 88 ? -9.982 -8.395 15.005 1.00 82.75 88 PRO A C 1
ATOM 700 O O . PRO A 1 88 ? -8.789 -8.552 15.274 1.00 82.75 88 PRO A O 1
ATOM 703 N N . GLN A 1 89 ? -10.571 -9.065 14.016 1.00 78.69 89 GLN A N 1
ATOM 704 C CA . GLN A 1 89 ? -9.817 -9.962 13.134 1.00 78.69 89 GLN A CA 1
ATOM 705 C C . GLN A 1 89 ? -8.736 -9.201 12.342 1.00 78.69 89 GLN A C 1
ATOM 707 O O . GLN A 1 89 ? -7.636 -9.706 12.102 1.00 78.69 89 GLN A O 1
ATOM 712 N N . SER A 1 90 ? -9.063 -7.978 11.927 1.00 86.81 90 SER A N 1
ATOM 713 C CA . SER A 1 90 ? -8.154 -7.055 11.257 1.00 86.81 90 SER A CA 1
ATOM 714 C C . SER A 1 90 ? -8.653 -5.630 11.435 1.00 86.81 90 SER A C 1
ATOM 716 O O . SER A 1 90 ? -9.849 -5.378 11.262 1.00 86.81 90 SER A O 1
ATOM 718 N N . LEU A 1 91 ? -7.735 -4.707 11.708 1.00 94.06 91 LEU A N 1
ATOM 719 C CA . LEU A 1 91 ? -8.016 -3.278 11.688 1.00 94.06 91 LEU A CA 1
ATOM 720 C C . LEU A 1 91 ? -7.377 -2.638 10.453 1.00 94.06 91 LEU A C 1
ATOM 722 O O . LEU A 1 91 ? -6.165 -2.735 10.257 1.00 94.06 91 LEU A O 1
ATOM 726 N N . GLU A 1 92 ? -8.181 -1.971 9.634 1.00 95.62 92 GLU A N 1
ATOM 727 C CA . GLU A 1 92 ? -7.702 -1.118 8.547 1.00 95.62 92 GLU A CA 1
ATOM 728 C C . GLU A 1 92 ? -7.963 0.347 8.897 1.00 95.62 92 GLU A C 1
ATOM 730 O O . GLU A 1 92 ? -9.078 0.720 9.253 1.00 95.62 92 GLU A O 1
ATOM 735 N N . VAL A 1 93 ? -6.940 1.185 8.773 1.00 96.25 93 VAL A N 1
ATOM 736 C CA . VAL A 1 93 ? -7.052 2.639 8.885 1.00 96.25 93 VAL A CA 1
ATOM 737 C C . VAL A 1 93 ? -6.871 3.229 7.498 1.00 96.25 93 VAL A C 1
ATOM 739 O O . VAL A 1 93 ? -5.833 3.033 6.871 1.00 96.25 93 VAL A O 1
ATOM 742 N N . ARG A 1 94 ? -7.874 3.951 7.006 1.00 97.06 94 ARG A N 1
ATOM 743 C CA . ARG A 1 94 ? -7.877 4.562 5.680 1.00 97.06 94 ARG A CA 1
ATOM 744 C C . ARG A 1 94 ? -8.205 6.044 5.774 1.00 97.06 94 ARG A C 1
ATOM 746 O O . ARG A 1 94 ? -9.369 6.416 5.917 1.00 97.06 94 ARG A O 1
ATOM 753 N N . ILE A 1 95 ? -7.186 6.880 5.631 1.00 96.81 95 ILE A N 1
ATOM 754 C CA . ILE A 1 95 ? -7.326 8.334 5.602 1.00 96.81 95 ILE A CA 1
ATOM 755 C C . ILE A 1 95 ? -7.085 8.788 4.172 1.00 96.81 95 ILE A C 1
ATOM 757 O O . ILE A 1 95 ? -5.981 8.670 3.644 1.00 96.81 95 ILE A O 1
ATOM 761 N N . VAL A 1 96 ? -8.138 9.299 3.544 1.00 95.50 96 VAL A N 1
ATOM 762 C CA . VAL A 1 96 ? -8.089 9.764 2.161 1.00 95.50 96 VAL A CA 1
ATOM 763 C C . VAL A 1 96 ? -8.454 11.226 2.131 1.00 95.50 96 VAL A C 1
ATOM 765 O O . VAL A 1 96 ? -9.516 11.639 2.603 1.00 95.50 96 VAL A O 1
ATOM 768 N N . ARG A 1 97 ? -7.588 12.026 1.539 1.00 92.88 97 ARG A N 1
ATOM 769 C CA . ARG A 1 97 ? -7.871 13.428 1.340 1.00 92.88 97 ARG A CA 1
ATOM 770 C C . ARG A 1 97 ? -8.990 13.612 0.310 1.00 92.88 97 ARG A C 1
ATOM 772 O O . ARG A 1 97 ? -8.965 13.053 -0.784 1.00 92.88 97 ARG A O 1
ATOM 779 N N . THR A 1 98 ? -9.989 14.415 0.654 1.00 88.31 98 THR A N 1
ATOM 780 C CA . THR A 1 98 ? -10.993 14.922 -0.294 1.00 88.31 98 THR A CA 1
ATOM 781 C C . THR A 1 98 ? -10.510 16.260 -0.862 1.00 88.31 98 THR A C 1
ATOM 783 O O . THR A 1 98 ? -9.749 16.954 -0.192 1.00 88.31 98 THR A O 1
ATOM 786 N N . GLY A 1 99 ? -10.921 16.633 -2.083 1.00 79.94 99 GLY A N 1
ATOM 787 C CA . GLY A 1 99 ? -10.378 17.783 -2.837 1.00 79.94 99 GLY A CA 1
ATOM 788 C C . GLY A 1 99 ? -10.062 19.032 -1.990 1.00 79.94 99 GLY A C 1
ATOM 789 O O . GLY A 1 99 ? -8.888 19.288 -1.722 1.00 79.94 99 GLY A O 1
ATOM 790 N N . PRO A 1 100 ? -11.068 19.775 -1.486 1.00 76.19 100 PRO A N 1
ATOM 791 C CA . PRO A 1 100 ? -10.828 20.938 -0.623 1.00 76.19 100 PRO A CA 1
ATOM 792 C C . PRO A 1 100 ? -10.489 20.576 0.841 1.00 76.19 100 PRO A C 1
ATOM 794 O O . PRO A 1 100 ? -10.216 21.455 1.654 1.00 76.19 100 PRO A O 1
ATOM 797 N N . GLY A 1 101 ? -10.500 19.293 1.211 1.00 85.50 101 GLY A N 1
ATOM 798 C CA . GLY A 1 101 ? -10.412 18.796 2.588 1.00 85.50 101 GLY A CA 1
ATOM 799 C C . GLY A 1 101 ? -9.003 18.752 3.184 1.00 85.50 101 GLY A C 1
ATOM 800 O O . GLY A 1 101 ? -8.723 17.882 4.004 1.00 85.50 101 GLY A O 1
ATOM 801 N N . TYR A 1 102 ? -8.094 19.650 2.790 1.00 88.50 102 TYR A N 1
ATOM 802 C CA . TYR A 1 102 ? -6.715 19.677 3.302 1.00 88.50 102 TYR A CA 1
ATOM 803 C C . TYR A 1 102 ? -6.653 19.803 4.834 1.00 88.50 102 TYR A C 1
ATOM 805 O O . TYR A 1 102 ? -5.979 19.017 5.501 1.00 88.50 102 TYR A O 1
ATOM 813 N N . VAL A 1 103 ? -7.382 20.770 5.403 1.00 91.12 103 VAL A N 1
ATOM 814 C CA . VAL A 1 103 ? -7.388 21.021 6.856 1.00 91.12 103 VAL A CA 1
ATOM 815 C C . VAL A 1 103 ? -7.913 19.804 7.612 1.00 91.12 103 VAL A C 1
ATOM 817 O O . VAL A 1 103 ? -7.360 19.419 8.641 1.00 91.12 103 VAL A O 1
ATOM 820 N N . GLU A 1 104 ? -8.958 19.173 7.080 1.00 92.62 104 GLU A N 1
ATOM 821 C CA . GLU A 1 104 ? -9.536 17.965 7.652 1.00 92.62 104 GLU A CA 1
ATOM 822 C C . GLU A 1 104 ? -8.565 16.786 7.573 1.00 92.62 104 GLU A C 1
ATOM 824 O O . GLU A 1 104 ? -8.347 16.127 8.582 1.00 92.62 104 GLU A O 1
ATOM 829 N N . PHE A 1 105 ? -7.903 16.573 6.432 1.00 94.00 105 PHE A N 1
ATOM 830 C CA . PHE A 1 105 ? -6.877 15.540 6.286 1.00 94.00 105 PHE A CA 1
ATOM 831 C C . PHE A 1 105 ? -5.753 15.705 7.317 1.00 94.00 105 PHE A C 1
ATOM 833 O O . PHE A 1 105 ? -5.417 14.754 8.019 1.00 94.00 105 PHE A O 1
ATOM 840 N N . VAL A 1 106 ? -5.207 16.917 7.470 1.00 94.31 106 VAL A N 1
ATOM 841 C CA . VAL A 1 106 ? -4.161 17.192 8.470 1.00 94.31 106 VAL A CA 1
ATOM 842 C C . VAL A 1 106 ? -4.678 16.961 9.893 1.00 94.31 106 VAL A C 1
ATOM 844 O O . VAL A 1 106 ? -3.953 16.405 10.718 1.00 94.31 106 VAL A O 1
ATOM 847 N N . ARG A 1 107 ? -5.923 17.355 10.195 1.00 94.75 107 ARG A N 1
ATOM 848 C CA . ARG A 1 107 ? -6.557 17.112 11.500 1.00 94.75 107 ARG A CA 1
ATOM 849 C C . ARG A 1 107 ? -6.687 15.615 11.790 1.00 94.75 107 ARG A C 1
ATOM 851 O O . ARG A 1 107 ? -6.280 15.181 12.860 1.00 94.75 107 ARG A O 1
ATOM 858 N N . GLU A 1 108 ? -7.203 14.831 10.848 1.00 95.12 108 GLU A N 1
ATOM 859 C CA . GLU A 1 108 ? -7.357 13.376 10.985 1.00 95.12 108 GLU A CA 1
ATOM 860 C C . GLU A 1 108 ? -5.995 12.679 11.133 1.00 95.12 108 GLU A C 1
ATOM 862 O O . GLU A 1 108 ? -5.825 11.829 12.004 1.00 95.12 108 GLU A O 1
ATOM 867 N N . MET A 1 109 ? -4.983 13.095 10.362 1.00 96.00 109 MET A N 1
ATOM 868 C CA . MET A 1 109 ? -3.614 12.593 10.516 1.00 96.00 109 MET A CA 1
ATOM 869 C C . MET A 1 109 ? -3.041 12.893 11.905 1.00 96.00 109 MET A C 1
ATOM 871 O O . MET A 1 109 ? -2.384 12.035 12.490 1.00 96.00 109 MET A O 1
ATOM 875 N N . ARG A 1 110 ? -3.300 14.082 12.465 1.00 94.19 110 ARG A N 1
ATOM 876 C CA . ARG A 1 110 ? -2.884 14.424 13.836 1.00 94.19 110 ARG A CA 1
ATOM 877 C C . ARG A 1 110 ? -3.594 13.577 14.883 1.00 94.19 110 ARG A C 1
ATOM 879 O O . ARG A 1 110 ? -2.916 13.056 15.757 1.00 94.19 110 ARG A O 1
ATOM 886 N N . LEU A 1 111 ? -4.903 13.370 14.755 1.00 91.88 111 LEU A N 1
ATOM 887 C CA . LEU A 1 111 ? -5.654 12.486 15.654 1.00 91.88 111 LEU A CA 1
ATOM 888 C C . LEU A 1 111 ? -5.124 11.047 15.612 1.00 91.88 111 LEU A C 1
ATOM 890 O O . LEU A 1 111 ? -4.977 10.407 16.651 1.00 91.88 111 LEU A O 1
ATOM 894 N N . LEU A 1 112 ? -4.789 10.542 14.420 1.00 92.69 112 LEU A N 1
ATOM 895 C CA . LEU A 1 112 ? -4.139 9.241 14.289 1.00 92.69 112 LEU A CA 1
ATOM 896 C C . LEU A 1 112 ? -2.760 9.238 14.960 1.00 92.69 112 LEU A C 1
ATOM 898 O O . LEU A 1 112 ? -2.446 8.304 15.690 1.00 92.69 112 LEU A O 1
ATOM 902 N N . MET A 1 113 ? -1.950 10.280 14.747 1.00 92.62 113 MET A N 1
ATOM 903 C CA . MET A 1 113 ? -0.641 10.410 15.390 1.00 92.62 113 MET A CA 1
ATOM 904 C C . MET A 1 113 ? -0.741 10.452 16.917 1.00 92.62 113 MET A C 1
ATOM 906 O O . MET A 1 113 ? 0.030 9.781 17.586 1.00 92.62 113 MET A O 1
ATOM 910 N N . GLU A 1 114 ? -1.702 11.177 17.483 1.00 88.38 114 GLU A N 1
ATOM 911 C CA . GLU A 1 114 ? -1.936 11.229 18.932 1.00 88.38 114 GLU A CA 1
ATOM 912 C C . GLU A 1 114 ? -2.264 9.848 19.514 1.00 88.38 114 GLU A C 1
ATOM 914 O O . GLU A 1 114 ? -1.826 9.511 20.614 1.00 88.38 114 GLU A O 1
ATOM 919 N N . ALA A 1 115 ? -2.977 9.015 18.756 1.00 84.06 115 ALA A N 1
ATOM 920 C CA . ALA A 1 115 ? -3.308 7.657 19.169 1.00 84.06 115 ALA A CA 1
ATOM 921 C C . ALA A 1 115 ? -2.123 6.691 19.140 1.00 84.06 115 ALA A C 1
ATOM 923 O O . ALA A 1 115 ? -2.111 5.720 19.899 1.00 84.06 115 ALA A O 1
ATOM 924 N N . ILE A 1 116 ? -1.150 6.944 18.262 1.00 85.31 116 ILE A N 1
ATOM 925 C CA . ILE A 1 116 ? 0.056 6.120 18.120 1.00 85.31 116 ILE A CA 1
ATOM 926 C C . ILE A 1 116 ? 1.268 6.704 18.863 1.00 85.31 116 ILE A C 1
ATOM 928 O O . ILE A 1 116 ? 2.276 6.015 19.001 1.00 85.31 116 ILE A O 1
ATOM 932 N N . ALA A 1 117 ? 1.195 7.953 19.332 1.00 81.44 117 ALA A N 1
ATOM 933 C CA . ALA A 1 117 ? 2.301 8.665 19.967 1.00 81.44 117 ALA A CA 1
ATOM 934 C C . ALA A 1 117 ? 2.795 7.991 21.252 1.00 81.44 117 ALA A C 1
ATOM 936 O O . ALA A 1 117 ? 2.141 7.128 21.830 1.00 81.44 117 ALA A O 1
ATOM 937 N N . CYS A 1 118 ? 3.982 8.390 21.711 1.00 62.28 118 CYS A N 1
ATOM 938 C CA . CYS A 1 118 ? 4.575 7.902 22.952 1.00 62.28 118 CYS A CA 1
ATOM 939 C C . CYS A 1 118 ? 5.023 9.090 23.835 1.00 62.28 118 CYS A C 1
ATOM 941 O O . CYS A 1 118 ? 5.878 9.852 23.381 1.00 62.28 118 CYS A O 1
ATOM 943 N N . PRO A 1 119 ? 4.509 9.255 25.078 1.00 58.69 119 PRO A N 1
ATOM 944 C CA . PRO A 1 119 ? 3.444 8.470 25.699 1.00 58.69 119 PRO A CA 1
ATOM 945 C C . PRO A 1 119 ? 2.057 8.888 25.151 1.00 58.69 119 PRO A C 1
ATOM 947 O O . PRO A 1 119 ? 1.789 10.079 25.003 1.00 58.69 119 PRO A O 1
ATOM 950 N N . PRO A 1 120 ? 1.174 7.939 24.835 1.00 58.53 120 PRO A N 1
ATOM 951 C CA . PRO A 1 120 ? -0.145 8.204 24.250 1.00 58.53 120 PRO A CA 1
ATOM 952 C C . PRO A 1 120 ? -1.212 8.489 25.312 1.00 58.53 120 PRO A C 1
ATOM 954 O O . PRO A 1 120 ? -0.981 8.364 26.516 1.00 58.53 120 PRO A O 1
ATOM 957 N N . SER A 1 121 ? -2.440 8.769 24.864 1.00 64.00 121 SER A N 1
ATOM 958 C CA . SER A 1 121 ? -3.622 8.520 25.698 1.00 64.00 121 SER A CA 1
ATOM 959 C C . SER A 1 121 ? -3.641 7.043 26.130 1.00 64.00 121 SER A C 1
ATOM 961 O O . SER A 1 121 ? -3.630 6.158 25.265 1.00 64.00 121 SER A O 1
ATOM 963 N N . LEU A 1 122 ? -3.670 6.783 27.442 1.00 71.94 122 LEU A N 1
ATOM 964 C CA . LEU A 1 122 ? -3.540 5.449 28.053 1.00 71.94 122 LEU A CA 1
ATOM 965 C C . LEU A 1 122 ? -4.488 4.399 27.443 1.00 71.94 122 LEU A C 1
ATOM 967 O O . LEU A 1 122 ? -4.114 3.236 27.290 1.00 71.94 122 LEU A O 1
ATOM 971 N N . GLU A 1 123 ? -5.709 4.784 27.067 1.00 80.88 123 GLU A N 1
ATOM 972 C CA . GLU A 1 123 ? -6.735 3.844 26.612 1.00 80.88 123 GLU A CA 1
ATOM 973 C C . GLU A 1 123 ? -6.516 3.355 25.176 1.00 80.88 123 GLU A C 1
ATOM 975 O O . GLU A 1 123 ? -6.620 2.155 24.916 1.00 80.88 123 GLU A O 1
ATOM 980 N N . ALA A 1 124 ? -6.205 4.260 24.239 1.00 78.38 124 ALA A N 1
ATOM 981 C CA . ALA A 1 124 ? -6.020 3.897 22.833 1.00 78.38 124 ALA A CA 1
ATOM 982 C C . ALA A 1 124 ? -4.786 3.006 22.651 1.00 78.38 124 ALA A C 1
ATOM 984 O O . ALA A 1 124 ? -4.860 1.977 21.980 1.00 78.38 124 ALA A O 1
ATOM 985 N N . GLN A 1 125 ? -3.677 3.338 23.314 1.00 78.19 125 GLN A N 1
ATOM 986 C CA . GLN A 1 125 ? -2.481 2.499 23.278 1.00 78.19 125 GLN A CA 1
ATOM 987 C C . GLN A 1 125 ? -2.732 1.132 23.874 1.00 78.19 125 GLN A C 1
ATOM 989 O O . GLN A 1 125 ? -2.391 0.147 23.233 1.00 78.19 125 GLN A O 1
ATOM 994 N N . SER A 1 126 ? -3.354 1.059 25.054 1.00 83.88 126 SER A N 1
ATOM 995 C CA . SER A 1 126 ? -3.676 -0.228 25.669 1.00 83.88 126 SER A CA 1
ATOM 996 C C . SER A 1 126 ? -4.507 -1.099 24.723 1.00 83.88 126 SER A C 1
ATOM 998 O O . SER A 1 126 ? -4.272 -2.302 24.619 1.00 83.88 126 SER A O 1
ATOM 1000 N N . TYR A 1 127 ? -5.417 -0.499 23.951 1.00 86.81 127 TYR A N 1
ATOM 1001 C CA . TYR A 1 127 ? -6.167 -1.224 22.931 1.00 86.81 127 TYR A CA 1
ATOM 1002 C C . TYR A 1 127 ? -5.273 -1.748 21.791 1.00 86.81 127 TYR A C 1
ATOM 1004 O O . TYR A 1 127 ? -5.313 -2.939 21.470 1.00 86.81 127 TYR A O 1
ATOM 1012 N N . PHE A 1 128 ? -4.414 -0.907 21.208 1.00 84.06 128 PHE A N 1
ATOM 1013 C CA . PHE A 1 128 ? -3.478 -1.338 20.160 1.00 84.06 128 PHE A CA 1
ATOM 1014 C C . PHE A 1 128 ? -2.440 -2.350 20.650 1.00 84.06 128 PHE A C 1
ATOM 1016 O O . PHE A 1 128 ? -2.082 -3.274 19.921 1.00 84.06 128 PHE A O 1
ATOM 1023 N N . GLU A 1 129 ? -1.978 -2.217 21.885 1.00 85.94 129 GLU A N 1
ATOM 1024 C CA . GLU A 1 129 ? -0.975 -3.071 22.509 1.00 85.94 129 GLU A CA 1
ATOM 1025 C C . GLU A 1 129 ? -1.543 -4.433 22.903 1.00 85.94 129 GLU A C 1
ATOM 1027 O O . GLU A 1 129 ? -0.961 -5.460 22.551 1.00 85.94 129 GLU A O 1
ATOM 1032 N N . ASN A 1 130 ? -2.710 -4.461 23.543 1.00 87.50 130 ASN A N 1
ATOM 1033 C CA . ASN A 1 130 ? -3.242 -5.685 24.138 1.00 87.50 130 ASN A CA 1
ATOM 1034 C C . ASN A 1 130 ? -4.278 -6.393 23.260 1.00 87.50 130 ASN A C 1
ATOM 1036 O O . ASN A 1 130 ? -4.462 -7.600 23.390 1.00 87.50 130 ASN A O 1
ATOM 1040 N N . THR A 1 131 ? -4.954 -5.666 22.367 1.00 88.88 131 THR A N 1
ATOM 1041 C CA . THR A 1 131 ? -6.141 -6.193 21.671 1.00 88.88 131 THR A CA 1
ATOM 1042 C C . THR A 1 131 ? -5.907 -6.389 20.182 1.00 88.88 131 THR A C 1
ATOM 1044 O O . THR A 1 131 ? -6.237 -7.436 19.630 1.00 88.88 131 THR A O 1
ATOM 1047 N N . ILE A 1 132 ? -5.305 -5.410 19.508 1.00 89.31 132 ILE A N 1
ATOM 1048 C CA . ILE A 1 132 ? -5.061 -5.499 18.065 1.00 89.31 132 ILE A CA 1
ATOM 1049 C C . ILE A 1 132 ? -3.858 -6.410 17.816 1.00 89.31 132 ILE A C 1
ATOM 1051 O O . ILE A 1 132 ? -2.778 -6.191 18.354 1.00 89.31 132 ILE A O 1
ATOM 1055 N N . SER A 1 133 ? -4.028 -7.445 16.993 1.00 89.44 133 SER A N 1
ATOM 1056 C CA . SER A 1 133 ? -2.961 -8.404 16.654 1.00 89.44 133 SER A CA 1
ATOM 1057 C C . SER A 1 133 ? -2.178 -8.015 15.395 1.00 89.44 133 SER A C 1
ATOM 1059 O O . SER A 1 133 ? -0.991 -8.334 15.264 1.00 89.44 133 SER A O 1
ATOM 1061 N N . GLN A 1 134 ? -2.853 -7.327 14.474 1.00 93.25 134 GLN A N 1
ATOM 1062 C CA . GLN A 1 134 ? -2.310 -6.790 13.234 1.00 93.25 134 GLN A CA 1
ATOM 1063 C C . GLN A 1 134 ? -3.186 -5.649 12.716 1.00 93.25 134 GLN A C 1
ATOM 1065 O O . GLN A 1 134 ? -4.402 -5.641 12.932 1.00 93.25 134 GLN A O 1
ATOM 1070 N N . TRP A 1 135 ? -2.580 -4.722 11.982 1.00 94.94 135 TRP A N 1
ATOM 1071 C CA . TRP A 1 135 ? -3.310 -3.629 11.350 1.00 94.94 135 TRP A CA 1
ATOM 1072 C C . TRP A 1 135 ? -2.682 -3.200 10.024 1.00 94.94 135 TRP A C 1
ATOM 1074 O O . TRP A 1 135 ? -1.538 -3.538 9.712 1.00 94.94 135 TRP A O 1
ATOM 1084 N N . SER A 1 136 ? -3.467 -2.489 9.220 1.00 97.25 136 SER A N 1
ATOM 1085 C CA . SER A 1 136 ? -3.060 -1.935 7.929 1.00 97.25 136 SER A CA 1
ATOM 1086 C C . SER A 1 136 ? -3.393 -0.453 7.856 1.00 97.25 136 SER A C 1
ATOM 1088 O O . SER A 1 136 ? -4.414 -0.030 8.396 1.00 97.25 136 SER A O 1
ATOM 1090 N N . ALA A 1 137 ? -2.565 0.319 7.160 1.00 97.56 137 ALA A N 1
ATOM 1091 C CA . ALA A 1 137 ? -2.766 1.747 6.956 1.00 97.56 137 ALA A CA 1
ATOM 1092 C C . ALA A 1 137 ? -2.772 2.095 5.465 1.00 97.56 137 ALA A C 1
ATOM 1094 O O . ALA A 1 137 ? -1.906 1.647 4.714 1.00 97.56 137 ALA A O 1
ATOM 1095 N N . VAL A 1 138 ? -3.728 2.924 5.054 1.00 98.00 138 VAL A N 1
ATOM 1096 C CA . VAL A 1 138 ? -3.815 3.527 3.724 1.00 98.00 138 VAL A CA 1
ATOM 1097 C C . VAL A 1 138 ? -3.964 5.030 3.898 1.00 98.00 138 VAL A C 1
ATOM 1099 O O . VAL A 1 138 ? -5.006 5.507 4.343 1.00 98.00 138 VAL A O 1
ATOM 1102 N N . ILE A 1 139 ? -2.915 5.765 3.552 1.00 97.81 139 ILE A N 1
ATOM 1103 C CA . ILE A 1 139 ? -2.871 7.221 3.581 1.00 97.81 139 ILE A CA 1
ATOM 1104 C C . ILE A 1 139 ? -2.775 7.699 2.136 1.00 97.81 139 ILE A C 1
ATOM 1106 O O . ILE A 1 139 ? -1.756 7.500 1.478 1.00 97.81 139 ILE A O 1
ATOM 1110 N N . ASP A 1 140 ? -3.853 8.287 1.636 1.00 96.94 140 ASP A N 1
ATOM 1111 C CA . ASP A 1 140 ? -3.962 8.769 0.260 1.00 96.94 140 ASP A CA 1
ATOM 1112 C C . ASP A 1 140 ? -4.149 10.286 0.279 1.00 96.94 140 ASP A C 1
ATOM 1114 O O . ASP A 1 140 ? -5.175 10.799 0.738 1.00 96.94 140 ASP A O 1
ATOM 1118 N N . ALA A 1 141 ? -3.123 11.004 -0.167 1.00 94.69 141 ALA A N 1
ATOM 1119 C CA . ALA A 1 141 ? -3.086 12.453 -0.100 1.00 94.69 141 ALA A CA 1
ATOM 1120 C C . ALA A 1 141 ? -3.715 13.142 -1.313 1.00 94.69 141 ALA A C 1
ATOM 1122 O O . ALA A 1 141 ? -3.985 14.336 -1.205 1.00 94.69 141 ALA A O 1
ATOM 1123 N N . ARG A 1 142 ? -3.970 12.434 -2.426 1.00 91.81 142 ARG A N 1
ATOM 1124 C CA . ARG A 1 142 ? -4.571 12.978 -3.662 1.00 91.81 142 ARG A CA 1
ATOM 1125 C C . ARG A 1 142 ? -4.114 14.403 -3.986 1.00 91.81 142 ARG A C 1
ATOM 1127 O O . ARG A 1 142 ? -4.934 15.325 -4.019 1.00 91.81 142 ARG A O 1
ATOM 1134 N N . LEU A 1 143 ? -2.806 14.599 -4.142 1.00 82.25 143 LEU A N 1
ATOM 1135 C CA . LEU A 1 143 ? -2.235 15.918 -4.412 1.00 82.25 143 LEU A CA 1
ATOM 1136 C C . LEU A 1 143 ? -2.939 16.646 -5.560 1.00 82.25 143 LEU A C 1
ATOM 1138 O O . LEU A 1 143 ? -3.150 16.101 -6.642 1.00 82.25 143 LEU A O 1
ATOM 1142 N N . MET A 1 144 ? -3.250 17.916 -5.309 1.00 77.56 144 MET A N 1
ATOM 1143 C CA . MET A 1 144 ? -3.798 18.852 -6.284 1.00 77.56 144 MET A CA 1
ATOM 1144 C C . MET A 1 144 ? -2.726 19.901 -6.606 1.00 77.56 144 MET A C 1
ATOM 1146 O O . MET A 1 144 ? -2.010 20.347 -5.714 1.00 77.56 144 MET A O 1
ATOM 1150 N N . LEU A 1 145 ? -2.647 20.338 -7.866 1.00 70.75 145 LEU A N 1
ATOM 1151 C CA . LEU A 1 145 ? -1.575 21.195 -8.413 1.00 70.75 145 LEU A CA 1
ATOM 1152 C C . LEU A 1 145 ? -1.362 22.564 -7.720 1.00 70.75 145 LEU A C 1
ATOM 1154 O O . LEU A 1 145 ? -0.392 23.245 -8.031 1.00 70.75 145 LEU A O 1
ATOM 1158 N N . MET A 1 146 ? -2.260 23.007 -6.837 1.00 61.59 146 MET A N 1
ATOM 1159 C CA . MET A 1 146 ? -2.345 24.404 -6.373 1.00 61.59 146 MET A CA 1
ATOM 1160 C C . MET A 1 146 ? -2.025 24.618 -4.885 1.00 61.59 146 MET A C 1
ATOM 1162 O O . MET A 1 146 ? -2.287 25.695 -4.353 1.00 61.59 146 MET A O 1
ATOM 1166 N N . GLU A 1 147 ? -1.500 23.623 -4.175 1.00 69.00 147 GLU A N 1
ATOM 1167 C CA . GLU A 1 147 ? -1.410 23.667 -2.709 1.00 69.00 147 GLU A CA 1
ATOM 1168 C C . GLU A 1 147 ? -0.000 23.443 -2.187 1.00 69.00 147 GLU A C 1
ATOM 1170 O O . GLU A 1 147 ? 0.880 23.064 -2.939 1.00 69.00 147 GLU A O 1
ATOM 1175 N N . ASN A 1 148 ? 0.211 23.694 -0.890 1.00 79.50 148 ASN A N 1
ATOM 1176 C CA . ASN A 1 148 ? 1.501 23.548 -0.220 1.00 79.50 148 ASN A CA 1
ATOM 1177 C C . ASN A 1 148 ? 1.808 22.055 0.041 1.00 79.50 148 ASN A C 1
ATOM 1179 O O . ASN A 1 148 ? 1.312 21.504 1.035 1.00 79.50 148 ASN A O 1
ATOM 1183 N N . PRO A 1 149 ? 2.623 21.390 -0.801 1.00 84.31 149 PRO A N 1
ATOM 1184 C CA . PRO A 1 149 ? 2.866 19.955 -0.676 1.00 84.31 149 PRO A CA 1
ATOM 1185 C C . PRO A 1 149 ? 3.697 19.637 0.573 1.00 84.31 149 PRO A C 1
ATOM 1187 O O . PRO A 1 149 ? 3.554 18.570 1.165 1.00 84.31 149 PRO A O 1
ATOM 1190 N N . THR A 1 150 ? 4.501 20.594 1.046 1.00 90.75 150 THR A N 1
ATOM 1191 C CA . THR A 1 150 ? 5.415 20.433 2.178 1.00 90.75 150 THR A CA 1
ATOM 1192 C C . THR A 1 150 ? 4.691 20.086 3.469 1.00 90.75 150 THR A C 1
ATOM 1194 O O . THR A 1 150 ? 5.178 19.248 4.226 1.00 90.75 150 THR A O 1
ATOM 1197 N N . VAL A 1 151 ? 3.530 20.687 3.751 1.00 91.38 151 VAL A N 1
ATOM 1198 C CA . VAL A 1 151 ? 2.813 20.386 5.003 1.00 91.38 151 VAL A CA 1
ATOM 1199 C C . VAL A 1 151 ? 2.187 18.991 4.958 1.00 91.38 151 VAL A C 1
ATOM 1201 O O . VAL A 1 151 ? 2.246 18.266 5.952 1.00 91.38 151 VAL A O 1
ATOM 1204 N N . VAL A 1 152 ? 1.647 18.587 3.804 1.00 92.19 152 VAL A N 1
ATOM 1205 C CA . VAL A 1 152 ? 1.103 17.236 3.593 1.00 92.19 152 VAL A CA 1
ATOM 1206 C C . VAL A 1 152 ? 2.214 16.191 3.711 1.00 92.19 152 VAL A C 1
ATOM 1208 O O . VAL A 1 152 ? 2.085 15.229 4.466 1.00 92.19 152 VAL A O 1
ATOM 1211 N N . SER A 1 153 ? 3.340 16.404 3.033 1.00 93.25 153 SER A N 1
ATOM 1212 C CA . SER A 1 153 ? 4.499 15.516 3.119 1.00 93.25 153 SER A CA 1
ATOM 1213 C C . SER A 1 153 ? 5.038 15.437 4.547 1.00 93.25 153 SER A C 1
ATOM 1215 O O . SER A 1 153 ? 5.258 14.343 5.061 1.00 93.25 153 SER A O 1
ATOM 1217 N N . THR A 1 154 ? 5.161 16.577 5.238 1.00 94.62 154 THR A N 1
ATOM 1218 C CA . THR A 1 154 ? 5.607 16.622 6.638 1.00 94.62 154 THR A CA 1
ATOM 1219 C C . THR A 1 154 ? 4.683 15.820 7.552 1.00 94.62 154 THR A C 1
ATOM 1221 O O . THR A 1 154 ? 5.181 15.013 8.330 1.00 94.62 154 THR A O 1
ATOM 1224 N N . VAL A 1 155 ? 3.354 15.982 7.460 1.00 95.50 155 VAL A N 1
ATOM 1225 C CA . VAL A 1 155 ? 2.429 15.253 8.350 1.00 95.50 155 VAL A CA 1
ATOM 1226 C C . VAL A 1 155 ? 2.450 13.742 8.089 1.00 95.50 155 VAL A C 1
ATOM 1228 O O . VAL A 1 155 ? 2.374 12.957 9.033 1.00 95.50 155 VAL A O 1
ATOM 1231 N N . ILE A 1 156 ? 2.620 13.319 6.832 1.00 96.19 156 ILE A N 1
ATOM 1232 C CA . ILE A 1 156 ? 2.752 11.900 6.470 1.00 96.19 156 ILE A CA 1
ATOM 1233 C C . ILE A 1 156 ? 4.065 11.325 7.009 1.00 96.19 156 ILE A C 1
ATOM 1235 O O . ILE A 1 156 ? 4.056 10.264 7.632 1.00 96.19 156 ILE A O 1
ATOM 1239 N N . LEU A 1 157 ? 5.185 12.030 6.831 1.00 96.25 157 LEU A N 1
ATOM 1240 C CA . LEU A 1 157 ? 6.477 11.601 7.370 1.00 96.25 157 LEU A CA 1
ATOM 1241 C C . LEU A 1 157 ? 6.466 11.565 8.903 1.00 96.25 157 LEU A C 1
ATOM 1243 O O . LEU A 1 157 ? 6.957 10.602 9.490 1.00 96.25 157 LEU A O 1
ATOM 1247 N N . SER A 1 158 ? 5.853 12.556 9.560 1.00 96.00 158 SER A N 1
ATOM 1248 C CA . SER A 1 158 ? 5.648 12.545 11.013 1.00 96.00 158 SER A CA 1
ATOM 1249 C C . SER A 1 158 ? 4.857 11.318 11.463 1.00 96.00 158 SER A C 1
ATOM 1251 O O . SER A 1 158 ? 5.251 10.676 12.433 1.00 96.00 158 SER A O 1
ATOM 1253 N N . PHE A 1 159 ? 3.804 10.937 10.734 1.00 96.19 159 PHE A N 1
ATOM 1254 C CA . PHE A 1 159 ? 3.050 9.719 11.023 1.00 96.19 159 PHE A CA 1
ATOM 1255 C C . PHE A 1 159 ? 3.918 8.461 10.909 1.00 96.19 159 PHE A C 1
ATOM 1257 O O . PHE A 1 159 ? 3.918 7.645 11.828 1.00 96.19 159 PHE A O 1
ATOM 1264 N N . VAL A 1 160 ? 4.695 8.314 9.831 1.00 96.06 160 VAL A N 1
ATOM 1265 C CA . VAL A 1 160 ? 5.576 7.150 9.633 1.00 96.06 160 VAL A CA 1
ATOM 1266 C C . VAL A 1 160 ? 6.629 7.052 10.743 1.00 96.06 160 VAL A C 1
ATOM 1268 O O . VAL A 1 160 ? 6.859 5.968 11.281 1.00 96.06 160 VAL A O 1
ATOM 1271 N N . ILE A 1 161 ? 7.234 8.180 11.129 1.00 95.38 161 ILE A N 1
ATOM 1272 C CA . ILE A 1 161 ? 8.200 8.249 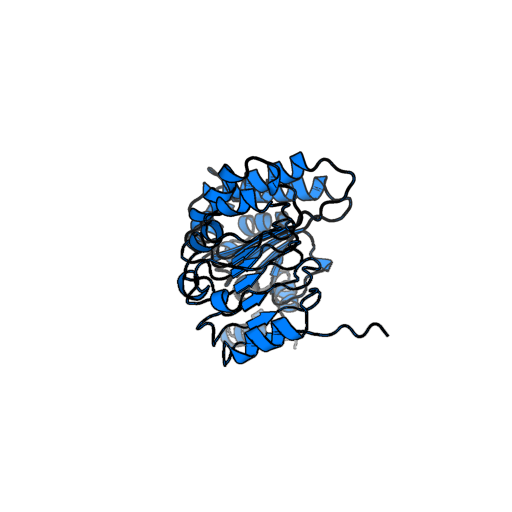12.235 1.00 95.38 161 ILE A CA 1
ATOM 1273 C C . ILE A 1 161 ? 7.533 7.850 13.553 1.00 95.38 161 ILE A C 1
ATOM 1275 O O . ILE A 1 161 ? 8.068 7.018 14.283 1.00 95.38 161 ILE A O 1
ATOM 1279 N N . CYS A 1 162 ? 6.355 8.402 13.840 1.00 94.00 162 CYS A N 1
ATOM 1280 C CA . CYS A 1 162 ? 5.616 8.129 15.066 1.00 94.00 162 CYS A CA 1
ATOM 1281 C C . CYS A 1 162 ? 5.208 6.647 15.162 1.00 94.00 162 CYS A C 1
ATOM 1283 O O . CYS A 1 162 ? 5.429 6.003 16.187 1.00 94.00 162 CYS A O 1
ATOM 1285 N N . ALA A 1 163 ? 4.729 6.067 14.056 1.00 93.94 163 ALA A N 1
ATOM 1286 C CA . ALA A 1 163 ? 4.400 4.647 13.962 1.00 93.94 163 ALA A CA 1
ATOM 1287 C C . ALA A 1 163 ? 5.625 3.743 14.172 1.00 93.94 163 ALA A C 1
ATOM 1289 O O . ALA A 1 163 ? 5.502 2.682 14.779 1.00 93.94 163 ALA A O 1
ATOM 1290 N N . MET A 1 164 ? 6.805 4.148 13.688 1.00 95.00 164 MET A N 1
ATOM 1291 C CA . MET A 1 164 ? 8.054 3.410 13.902 1.00 95.00 164 MET A CA 1
ATOM 1292 C C . MET A 1 164 ? 8.539 3.487 15.355 1.00 95.00 164 MET A C 1
ATOM 1294 O O . MET A 1 164 ? 9.040 2.495 15.886 1.00 95.00 164 MET A O 1
ATOM 1298 N N . GLN A 1 165 ? 8.388 4.639 16.006 1.00 93.56 165 GLN A N 1
ATOM 1299 C CA . GLN A 1 165 ? 8.841 4.840 17.383 1.00 93.56 165 GLN A CA 1
ATOM 1300 C C . GLN A 1 165 ? 8.011 4.064 18.409 1.00 93.56 165 GLN A C 1
ATOM 1302 O O . GLN A 1 165 ? 8.514 3.799 19.499 1.00 93.56 165 GLN A O 1
ATOM 1307 N N . ASN A 1 166 ? 6.776 3.677 18.076 1.00 91.50 166 ASN A N 1
ATOM 1308 C CA . ASN A 1 166 ? 5.908 2.920 18.971 1.00 91.50 166 ASN A CA 1
ATOM 1309 C C . ASN A 1 166 ? 5.931 1.407 18.653 1.00 91.50 166 ASN A C 1
ATOM 1311 O O . ASN A 1 166 ? 5.323 0.985 17.662 1.00 91.50 166 ASN A O 1
ATOM 1315 N N . PRO A 1 167 ? 6.563 0.557 19.492 1.00 91.62 167 PRO A N 1
ATOM 1316 C CA . PRO A 1 167 ? 6.679 -0.883 19.238 1.00 91.62 167 PRO A CA 1
ATOM 1317 C C . PRO A 1 167 ? 5.328 -1.586 19.064 1.00 91.62 167 PRO A C 1
ATOM 1319 O O . PRO A 1 167 ? 5.179 -2.420 18.170 1.00 91.62 167 PRO A O 1
ATOM 1322 N N . SER A 1 168 ? 4.319 -1.196 19.853 1.00 87.88 168 SER A N 1
ATOM 1323 C CA . SER A 1 168 ? 2.970 -1.778 19.816 1.00 87.88 168 SER A CA 1
ATOM 1324 C C . SER A 1 168 ? 2.294 -1.617 18.452 1.00 87.88 168 SER A C 1
ATOM 1326 O O . SER A 1 168 ? 1.464 -2.444 18.076 1.00 87.88 168 SER A O 1
ATOM 1328 N N . PHE A 1 169 ? 2.675 -0.588 17.691 1.00 89.69 169 PHE A N 1
ATOM 1329 C CA . PHE A 1 169 ? 2.189 -0.339 16.336 1.00 89.69 169 PHE A CA 1
ATOM 1330 C C . PHE A 1 169 ? 3.139 -0.897 15.283 1.00 89.69 169 PHE A C 1
ATOM 1332 O O . PHE A 1 169 ? 2.694 -1.617 14.382 1.00 89.69 169 PHE A O 1
ATOM 1339 N N . ARG A 1 170 ? 4.435 -0.589 15.414 1.00 94.19 170 ARG A N 1
ATOM 1340 C CA . ARG A 1 170 ? 5.500 -0.995 14.493 1.00 94.19 170 ARG A CA 1
ATOM 1341 C C . ARG A 1 170 ? 5.492 -2.499 14.245 1.00 94.19 170 ARG A C 1
ATOM 1343 O O . ARG A 1 170 ? 5.485 -2.937 13.096 1.00 94.19 170 ARG A O 1
ATOM 1350 N N . ASP A 1 171 ? 5.438 -3.286 15.316 1.00 94.31 171 ASP A N 1
ATOM 1351 C CA . ASP A 1 171 ? 5.582 -4.742 15.257 1.00 94.31 171 ASP A CA 1
ATOM 1352 C C . ASP A 1 171 ? 4.276 -5.451 14.870 1.00 94.31 171 ASP A C 1
ATOM 1354 O O . ASP A 1 171 ? 4.210 -6.678 14.858 1.00 94.31 171 ASP A O 1
ATOM 1358 N N . LYS A 1 172 ? 3.219 -4.698 14.539 1.00 94.75 172 LYS A N 1
ATOM 1359 C CA . LYS A 1 172 ? 1.901 -5.221 14.144 1.00 94.75 172 LYS A CA 1
ATOM 1360 C C . LYS A 1 172 ? 1.410 -4.697 12.794 1.00 94.75 172 LYS A C 1
ATOM 1362 O O . LYS A 1 172 ? 0.385 -5.172 12.303 1.00 94.75 172 LYS A O 1
ATOM 1367 N N . LEU A 1 173 ? 2.116 -3.745 12.187 1.00 96.44 173 LEU A N 1
ATOM 1368 C CA . LEU A 1 173 ? 1.768 -3.195 10.880 1.00 96.44 173 LEU A CA 1
ATOM 1369 C C . LEU A 1 173 ? 2.092 -4.214 9.776 1.00 96.44 173 LEU A C 1
ATOM 1371 O O . LEU A 1 173 ? 3.253 -4.560 9.562 1.00 96.44 173 LEU A O 1
ATOM 1375 N N . VAL A 1 174 ? 1.065 -4.702 9.074 1.00 97.81 174 VAL A N 1
ATOM 1376 C CA . VAL A 1 174 ? 1.218 -5.723 8.018 1.00 97.81 174 VAL A CA 1
ATOM 1377 C C . VAL A 1 174 ? 1.131 -5.160 6.603 1.00 97.81 174 VAL A C 1
ATOM 1379 O O . VAL A 1 174 ? 1.677 -5.757 5.673 1.00 97.81 174 VAL A O 1
ATOM 1382 N N . SER A 1 175 ? 0.480 -4.012 6.430 1.00 98.38 175 SER A N 1
ATOM 1383 C CA . SER A 1 175 ? 0.369 -3.319 5.147 1.00 98.38 175 SER A CA 1
ATOM 1384 C C . SER A 1 175 ? 0.391 -1.813 5.355 1.00 98.38 175 SER A C 1
ATOM 1386 O O . SER A 1 175 ? -0.347 -1.299 6.193 1.00 98.38 175 SER A O 1
ATOM 1388 N N . LEU A 1 176 ? 1.186 -1.112 4.554 1.00 98.44 176 LEU A N 1
ATOM 1389 C CA . LEU A 1 176 ? 1.266 0.343 4.545 1.00 98.44 176 LEU A CA 1
ATOM 1390 C C . LEU A 1 176 ? 1.170 0.846 3.108 1.00 98.44 176 LEU A C 1
ATOM 1392 O O . LEU A 1 176 ? 1.963 0.440 2.261 1.00 98.44 176 LEU A O 1
ATOM 1396 N N . ALA A 1 177 ? 0.215 1.730 2.849 1.00 98.62 177 ALA A N 1
ATOM 1397 C CA . ALA A 1 177 ? 0.101 2.455 1.596 1.00 98.62 177 ALA A CA 1
ATOM 1398 C C . ALA A 1 177 ? 0.204 3.958 1.856 1.00 98.62 177 ALA A C 1
ATOM 1400 O O . ALA A 1 177 ? -0.590 4.504 2.620 1.00 98.62 177 ALA A O 1
ATOM 1401 N N . LEU A 1 178 ? 1.173 4.605 1.217 1.00 98.06 178 LEU A N 1
ATOM 1402 C CA . LEU A 1 178 ? 1.346 6.050 1.150 1.00 98.06 178 LEU A CA 1
ATOM 1403 C C . LEU A 1 178 ? 1.186 6.430 -0.319 1.00 98.06 178 LEU A C 1
ATOM 1405 O O . LEU A 1 178 ? 1.990 6.004 -1.145 1.00 98.06 178 LEU A O 1
ATOM 1409 N N . ARG A 1 179 ? 0.119 7.154 -0.653 1.00 97.81 179 ARG A N 1
ATOM 1410 C CA . ARG A 1 179 ? -0.242 7.426 -2.045 1.00 97.81 179 ARG A CA 1
ATOM 1411 C C . ARG A 1 179 ? -0.347 8.904 -2.344 1.00 97.81 179 ARG A C 1
ATOM 1413 O O . ARG A 1 179 ? -0.815 9.673 -1.500 1.00 97.81 179 ARG A O 1
ATOM 1420 N N . ASP A 1 180 ? 0.045 9.243 -3.569 1.00 95.56 180 ASP A N 1
ATOM 1421 C CA . ASP A 1 180 ? -0.177 10.542 -4.198 1.00 95.56 180 ASP A CA 1
ATOM 1422 C C . ASP A 1 180 ? 0.253 11.702 -3.282 1.00 95.56 180 ASP A C 1
ATOM 1424 O O . ASP A 1 180 ? -0.506 12.650 -3.061 1.00 95.56 180 ASP A O 1
ATOM 1428 N N . CYS A 1 181 ? 1.461 11.591 -2.706 1.00 93.31 181 CYS A N 1
ATOM 1429 C CA . CYS A 1 181 ? 2.083 12.556 -1.790 1.00 93.31 181 CYS A CA 1
ATOM 1430 C C . CYS A 1 181 ? 3.525 12.908 -2.223 1.00 93.31 181 CYS A C 1
ATOM 1432 O O . CYS A 1 181 ? 4.221 12.071 -2.766 1.00 93.31 181 CYS A O 1
ATOM 1434 N N . GLU A 1 182 ? 4.054 14.109 -1.964 1.00 93.94 182 GLU A N 1
ATOM 1435 C CA . GLU A 1 182 ? 5.383 14.504 -2.490 1.00 93.94 182 GLU A CA 1
ATOM 1436 C C . GLU A 1 182 ? 6.532 14.123 -1.543 1.00 93.94 182 GLU A C 1
ATOM 1438 O O . GLU A 1 182 ? 7.542 14.826 -1.464 1.00 93.94 182 GLU A O 1
ATOM 1443 N N . ILE A 1 183 ? 6.400 13.038 -0.772 1.00 95.00 183 ILE A N 1
ATOM 1444 C CA . ILE A 1 183 ? 7.416 12.657 0.229 1.00 95.00 183 ILE A CA 1
ATOM 1445 C C . ILE A 1 183 ? 8.757 12.271 -0.416 1.00 95.00 183 ILE A C 1
ATOM 1447 O O . ILE A 1 183 ? 9.805 12.433 0.207 1.00 95.00 183 ILE A O 1
ATOM 1451 N N . GLY A 1 184 ? 8.750 11.841 -1.682 1.00 94.50 184 GLY A N 1
ATOM 1452 C CA . GLY A 1 184 ? 9.942 11.586 -2.496 1.00 94.50 184 GLY A CA 1
ATOM 1453 C C . GLY A 1 184 ? 10.748 12.837 -2.854 1.00 94.50 184 GLY A C 1
ATOM 1454 O O . GLY A 1 184 ? 11.792 12.725 -3.476 1.00 94.50 184 GLY A O 1
ATOM 1455 N N . THR A 1 185 ? 10.311 14.032 -2.448 1.00 92.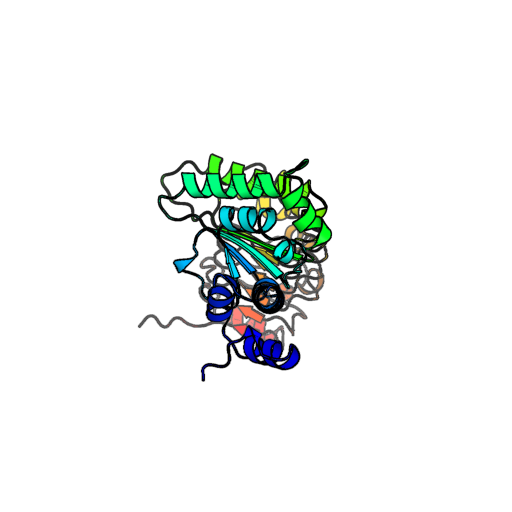00 185 THR A N 1
ATOM 1456 C CA . THR A 1 185 ? 11.075 15.280 -2.627 1.00 92.00 185 THR A CA 1
ATOM 1457 C C . THR A 1 185 ? 11.817 15.723 -1.360 1.00 92.00 185 THR A C 1
ATOM 1459 O O . THR A 1 185 ? 12.574 16.693 -1.397 1.00 92.00 185 THR A O 1
ATOM 1462 N N . MET A 1 186 ? 11.624 15.028 -0.228 1.00 92.19 186 MET A N 1
ATOM 1463 C CA . MET A 1 186 ? 12.109 15.452 1.090 1.00 92.19 186 MET A CA 1
ATOM 1464 C C . MET A 1 186 ? 12.836 14.319 1.823 1.00 92.19 186 MET A C 1
ATOM 1466 O O . MET A 1 186 ? 12.216 13.320 2.173 1.00 92.19 186 MET A O 1
ATOM 1470 N N . TYR A 1 187 ? 14.128 14.504 2.130 1.00 91.75 187 TYR A N 1
ATOM 1471 C CA . TYR A 1 187 ? 14.924 13.607 2.996 1.00 91.75 187 TYR A CA 1
ATOM 1472 C C . TYR A 1 187 ? 14.792 12.113 2.646 1.00 91.75 187 TYR A C 1
ATOM 1474 O O . TYR A 1 187 ? 14.576 11.263 3.515 1.00 91.75 187 TYR A O 1
ATOM 1482 N N . VAL A 1 188 ? 14.863 11.808 1.349 1.00 92.88 188 VAL A N 1
ATOM 1483 C CA . VAL A 1 188 ? 14.422 10.525 0.793 1.00 92.88 188 VAL A CA 1
ATOM 1484 C C . VAL A 1 188 ? 15.187 9.342 1.370 1.00 92.88 188 VAL A C 1
ATOM 1486 O O . VAL A 1 188 ? 14.588 8.390 1.869 1.00 92.88 188 VAL A O 1
ATOM 1489 N N . GLU A 1 189 ? 16.513 9.444 1.409 1.00 93.81 189 GLU A N 1
ATOM 1490 C CA . GLU A 1 189 ? 17.376 8.414 1.984 1.00 93.81 189 GLU A CA 1
ATOM 1491 C C . GLU A 1 189 ? 17.015 8.102 3.448 1.00 93.81 189 GLU A C 1
ATOM 1493 O O . GLU A 1 189 ? 17.004 6.939 3.858 1.00 93.81 189 GLU A O 1
ATOM 1498 N N . GLN A 1 190 ? 16.700 9.128 4.248 1.00 94.50 190 GLN A N 1
ATOM 1499 C CA . GLN A 1 190 ? 16.433 8.967 5.674 1.00 94.50 190 GLN A CA 1
ATOM 1500 C C . GLN A 1 190 ? 15.121 8.220 5.919 1.00 94.50 190 GLN A C 1
ATOM 1502 O O . GLN A 1 190 ? 15.106 7.263 6.699 1.00 94.50 190 GLN A O 1
ATOM 1507 N N . TRP A 1 191 ? 14.023 8.624 5.271 1.00 94.75 191 TRP A N 1
ATOM 1508 C CA . TRP A 1 191 ? 12.727 7.998 5.546 1.00 94.75 191 TRP A CA 1
ATOM 1509 C C . TRP A 1 191 ? 12.564 6.636 4.871 1.00 94.75 191 TRP A C 1
ATOM 1511 O O . TRP A 1 191 ? 11.917 5.760 5.442 1.00 94.75 191 TRP A O 1
ATOM 1521 N N . LEU A 1 192 ? 13.214 6.394 3.729 1.00 95.56 192 LEU A N 1
ATOM 1522 C CA . LEU A 1 192 ? 13.202 5.081 3.080 1.00 95.56 192 LEU A CA 1
ATOM 1523 C C . LEU A 1 192 ? 13.780 3.969 3.969 1.00 95.56 192 LEU A C 1
ATOM 1525 O O . LEU A 1 192 ? 13.338 2.823 3.895 1.00 95.56 192 LEU A O 1
ATOM 1529 N N . ARG A 1 193 ? 14.730 4.297 4.854 1.00 95.50 193 ARG A N 1
ATOM 1530 C CA . ARG A 1 193 ? 15.309 3.346 5.819 1.00 95.50 193 ARG A CA 1
ATOM 1531 C C . ARG A 1 193 ? 14.374 3.005 6.975 1.00 95.50 193 ARG A C 1
ATOM 1533 O O . ARG A 1 193 ? 14.567 1.973 7.619 1.00 95.50 193 ARG A O 1
ATOM 1540 N N . ILE A 1 194 ? 13.363 3.834 7.240 1.00 96.25 194 ILE A N 1
ATOM 1541 C CA . ILE A 1 194 ? 12.412 3.609 8.336 1.00 96.25 194 ILE A CA 1
ATOM 1542 C C . ILE A 1 194 ? 11.636 2.310 8.106 1.00 96.25 194 ILE A C 1
ATOM 1544 O O . ILE A 1 194 ? 11.330 1.607 9.069 1.00 96.25 194 ILE A O 1
ATOM 1548 N N . PHE A 1 195 ? 11.374 1.929 6.850 1.00 97.06 195 PHE A N 1
ATOM 1549 C CA . PHE A 1 195 ? 10.552 0.753 6.575 1.00 97.06 195 PHE A CA 1
ATOM 1550 C C . PHE A 1 195 ? 11.153 -0.565 7.062 1.00 97.06 195 PHE A C 1
ATOM 1552 O O . PHE A 1 195 ? 10.396 -1.468 7.416 1.00 97.06 195 PHE A O 1
ATOM 1559 N N . LEU A 1 196 ? 12.485 -0.663 7.170 1.00 96.56 196 LEU A N 1
ATOM 1560 C CA . LEU A 1 196 ? 13.164 -1.820 7.766 1.00 96.56 196 LEU A CA 1
ATOM 1561 C C . LEU A 1 196 ? 12.694 -2.129 9.191 1.00 96.56 196 LEU A C 1
ATOM 1563 O O . LEU A 1 196 ? 12.785 -3.273 9.629 1.00 96.56 196 LEU A O 1
ATOM 1567 N N . GLN A 1 197 ? 12.203 -1.120 9.911 1.00 97.19 197 GLN A N 1
ATOM 1568 C CA . GLN A 1 197 ? 11.770 -1.263 11.296 1.00 97.19 197 GLN A CA 1
ATOM 1569 C C . GLN A 1 197 ? 10.422 -1.996 11.410 1.00 97.19 197 GLN A C 1
ATOM 1571 O O . GLN A 1 197 ? 10.128 -2.572 12.454 1.00 97.19 197 GLN A O 1
ATOM 1576 N N . PHE A 1 198 ? 9.607 -2.043 10.351 1.00 97.06 198 PHE A N 1
ATOM 1577 C CA . PHE A 1 198 ? 8.313 -2.732 10.365 1.00 97.06 198 PHE A CA 1
ATOM 1578 C C . PHE A 1 198 ? 8.479 -4.230 10.074 1.00 97.06 198 PHE A C 1
ATOM 1580 O O . PHE A 1 198 ? 8.195 -4.715 8.981 1.00 97.06 198 PHE A O 1
ATOM 1587 N N . SER A 1 199 ? 8.933 -4.990 11.072 1.00 96.38 199 SER A N 1
ATOM 1588 C CA . SER A 1 199 ? 9.309 -6.410 10.947 1.00 96.38 199 SER A CA 1
ATOM 1589 C C . SER A 1 199 ? 8.233 -7.329 10.334 1.00 96.38 199 SER A C 1
ATOM 1591 O O . SER A 1 199 ? 8.564 -8.335 9.698 1.00 96.38 199 SER A O 1
ATOM 1593 N N . ARG A 1 200 ? 6.945 -6.990 10.474 1.00 96.94 200 ARG A N 1
ATOM 1594 C CA . ARG A 1 200 ? 5.802 -7.756 9.936 1.00 96.94 200 ARG A CA 1
ATOM 1595 C C . ARG A 1 200 ? 5.188 -7.163 8.665 1.00 96.94 200 ARG A C 1
ATOM 1597 O O . ARG A 1 200 ? 4.135 -7.640 8.238 1.00 96.94 200 ARG A O 1
ATOM 1604 N N . LEU A 1 201 ? 5.810 -6.159 8.052 1.00 98.31 201 LEU A N 1
ATOM 1605 C CA . LEU A 1 201 ? 5.280 -5.522 6.852 1.00 98.31 201 LEU A CA 1
ATOM 1606 C C . LEU A 1 201 ? 5.373 -6.469 5.648 1.00 98.31 201 LEU A C 1
ATOM 1608 O O . LEU A 1 201 ? 6.455 -6.839 5.202 1.00 98.31 201 LEU A O 1
ATOM 1612 N N . HIS A 1 202 ? 4.220 -6.843 5.100 1.00 98.50 202 HIS A N 1
ATOM 1613 C CA . HIS A 1 202 ? 4.112 -7.726 3.938 1.00 98.50 202 HIS A CA 1
ATOM 1614 C C . HIS A 1 202 ? 3.802 -6.965 2.650 1.00 98.50 202 HIS A C 1
ATOM 1616 O O . HIS A 1 202 ? 4.164 -7.431 1.569 1.00 98.50 202 HIS A O 1
ATOM 1622 N N . THR A 1 203 ? 3.119 -5.826 2.756 1.00 98.75 203 THR A N 1
ATOM 1623 C CA . THR A 1 203 ? 2.757 -4.983 1.615 1.00 98.75 203 THR A CA 1
ATOM 1624 C C . THR A 1 203 ? 3.198 -3.555 1.879 1.00 98.75 203 THR A C 1
ATOM 1626 O O . THR A 1 203 ? 2.835 -2.975 2.901 1.00 98.75 203 THR A O 1
ATOM 1629 N N . LEU A 1 204 ? 3.960 -3.000 0.943 1.00 98.69 204 LEU A N 1
ATOM 1630 C CA . LEU A 1 204 ? 4.345 -1.599 0.925 1.00 98.69 204 LEU A CA 1
ATOM 1631 C C . LEU A 1 204 ? 3.919 -1.009 -0.413 1.00 98.69 204 LEU A C 1
ATOM 1633 O O . LEU A 1 204 ? 4.295 -1.511 -1.473 1.00 98.69 204 LEU A O 1
ATOM 1637 N N . ASP A 1 205 ? 3.116 0.039 -0.350 1.00 98.81 205 ASP A N 1
ATOM 1638 C CA . ASP A 1 205 ? 2.627 0.765 -1.509 1.00 98.81 205 ASP A CA 1
ATOM 1639 C C . ASP A 1 205 ? 3.038 2.229 -1.387 1.00 98.81 205 ASP A C 1
ATOM 1641 O O . ASP A 1 205 ? 2.652 2.915 -0.446 1.00 98.81 205 ASP A O 1
ATOM 1645 N N . LEU A 1 206 ? 3.874 2.666 -2.320 1.00 98.19 206 LEU A N 1
ATOM 1646 C CA . LEU A 1 206 ? 4.387 4.022 -2.451 1.00 98.19 206 LEU A CA 1
ATOM 1647 C C . LEU A 1 206 ? 3.944 4.585 -3.809 1.00 98.19 206 LEU A C 1
ATOM 1649 O O . LEU A 1 206 ? 4.754 5.111 -4.565 1.00 98.19 206 LEU A O 1
ATOM 1653 N N . THR A 1 207 ? 2.680 4.396 -4.190 1.00 98.31 207 THR A N 1
ATOM 1654 C CA . THR A 1 207 ? 2.159 4.908 -5.467 1.00 98.31 207 THR A CA 1
ATOM 1655 C C . THR A 1 207 ? 2.215 6.435 -5.515 1.00 98.31 207 THR A C 1
ATOM 1657 O O . THR A 1 207 ? 1.731 7.098 -4.604 1.00 98.31 207 THR A O 1
ATOM 1660 N N . GLY A 1 208 ? 2.764 7.004 -6.589 1.00 96.62 208 GLY A N 1
ATOM 1661 C CA . GLY A 1 208 ? 2.708 8.446 -6.840 1.00 96.62 208 GLY A CA 1
ATOM 1662 C C . GLY A 1 208 ? 3.400 9.282 -5.765 1.00 96.62 208 GLY A C 1
ATOM 1663 O O . GLY A 1 208 ? 2.968 10.398 -5.493 1.00 96.62 208 GLY A O 1
ATOM 1664 N N . VAL A 1 209 ? 4.452 8.750 -5.127 1.00 96.50 209 VAL A N 1
ATOM 1665 C CA . VAL A 1 209 ? 5.162 9.472 -4.061 1.00 96.50 209 VAL A CA 1
ATOM 1666 C C . VAL A 1 209 ? 6.278 10.404 -4.570 1.00 96.50 209 VAL A C 1
ATOM 1668 O O . VAL A 1 209 ? 7.021 10.986 -3.779 1.00 96.50 209 VAL A O 1
ATOM 1671 N N . LEU A 1 210 ? 6.423 10.506 -5.897 1.00 95.06 210 LEU A N 1
ATOM 1672 C CA . LEU A 1 210 ? 7.485 11.221 -6.616 1.00 95.06 210 LEU A CA 1
ATOM 1673 C C . LEU A 1 210 ? 8.914 10.711 -6.341 1.00 95.06 210 LEU A C 1
ATOM 1675 O O . LEU A 1 210 ? 9.866 11.486 -6.404 1.00 95.06 210 LEU A O 1
ATOM 1679 N N . LEU A 1 211 ? 9.084 9.413 -6.070 1.00 94.94 211 LEU A N 1
ATOM 1680 C CA . LEU A 1 211 ? 10.411 8.792 -5.965 1.00 94.94 211 LEU A CA 1
ATOM 1681 C C . LEU A 1 211 ? 11.117 8.774 -7.325 1.00 94.94 211 LEU A C 1
ATOM 1683 O O . LEU A 1 211 ? 10.551 8.302 -8.311 1.00 94.94 211 LEU A O 1
ATOM 1687 N N . ARG A 1 212 ? 12.364 9.244 -7.379 1.00 94.12 212 ARG A N 1
ATOM 1688 C CA . ARG A 1 212 ? 13.184 9.186 -8.597 1.00 94.12 212 ARG A CA 1
ATOM 1689 C C . ARG A 1 212 ? 14.024 7.913 -8.623 1.00 94.12 212 ARG A C 1
ATOM 1691 O O . ARG A 1 212 ? 14.264 7.305 -7.581 1.00 94.12 212 ARG A O 1
ATOM 1698 N N . GLY A 1 213 ? 14.507 7.524 -9.804 1.00 88.31 213 GLY A N 1
ATOM 1699 C CA . GLY A 1 213 ? 15.349 6.328 -9.972 1.00 88.31 213 GLY A CA 1
ATOM 1700 C C . GLY A 1 213 ? 16.558 6.305 -9.033 1.00 88.31 213 GLY A C 1
ATOM 1701 O O . GLY A 1 213 ? 16.767 5.326 -8.320 1.00 88.31 213 GLY A O 1
ATOM 1702 N N . SER A 1 214 ? 17.271 7.433 -8.932 1.00 88.88 214 SER A N 1
ATOM 1703 C CA . SER A 1 214 ? 18.420 7.593 -8.029 1.00 88.88 214 SER A CA 1
ATOM 1704 C C . SER A 1 214 ? 18.072 7.430 -6.551 1.00 88.88 214 SER A C 1
ATOM 1706 O O . SER A 1 214 ? 18.930 7.066 -5.762 1.00 88.88 214 SER A O 1
ATOM 1708 N N . ASP A 1 215 ? 16.829 7.704 -6.158 1.00 91.00 21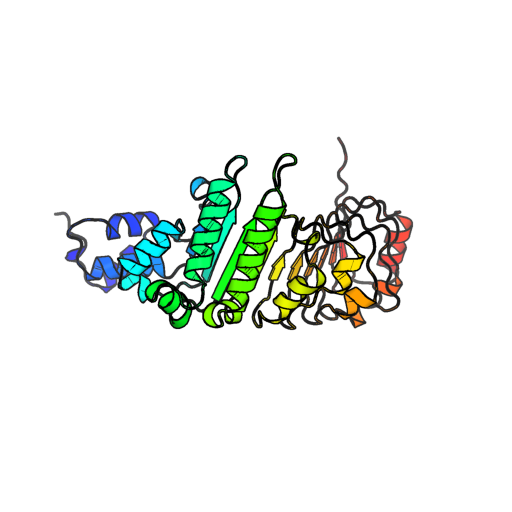5 ASP A N 1
ATOM 1709 C CA . ASP A 1 215 ? 16.399 7.589 -4.766 1.00 91.00 215 ASP A CA 1
ATOM 1710 C C . ASP A 1 215 ? 15.988 6.158 -4.417 1.00 91.00 215 ASP A C 1
ATOM 1712 O O . ASP A 1 215 ? 16.136 5.707 -3.277 1.00 91.00 215 ASP A O 1
ATOM 1716 N N . ALA A 1 216 ? 15.459 5.426 -5.402 1.00 88.00 216 ALA A N 1
ATOM 1717 C CA . ALA A 1 216 ? 14.971 4.069 -5.217 1.00 88.00 216 ALA A CA 1
ATOM 1718 C C . ALA A 1 216 ? 16.078 3.133 -4.716 1.00 88.00 216 ALA A C 1
ATOM 1720 O O . ALA A 1 216 ? 15.792 2.256 -3.899 1.00 88.00 216 ALA A O 1
ATOM 1721 N N . CYS A 1 217 ? 17.341 3.363 -5.097 1.00 89.38 217 CYS A N 1
ATOM 1722 C CA . CYS A 1 217 ? 18.489 2.585 -4.621 1.00 89.38 217 CYS A CA 1
ATOM 1723 C C . CYS A 1 217 ? 18.684 2.656 -3.094 1.00 89.38 217 CYS A C 1
ATOM 1725 O O . CYS A 1 217 ? 19.321 1.772 -2.519 1.00 89.38 217 CYS A O 1
ATOM 1727 N N . HIS A 1 218 ? 18.101 3.646 -2.407 1.00 92.94 218 HIS A N 1
ATOM 1728 C CA . HIS A 1 218 ? 18.112 3.774 -0.947 1.00 92.94 218 HIS A CA 1
ATOM 1729 C C . HIS A 1 218 ? 16.923 3.095 -0.260 1.00 92.94 218 HIS A C 1
ATOM 1731 O O . HIS A 1 218 ? 16.913 2.987 0.970 1.00 92.94 218 HIS A O 1
ATOM 1737 N N . LEU A 1 219 ? 15.934 2.605 -1.017 1.00 95.19 219 LEU A N 1
ATOM 1738 C CA . LEU A 1 219 ? 14.800 1.872 -0.465 1.00 95.19 219 LEU A CA 1
ATOM 1739 C C . LEU A 1 219 ? 15.314 0.613 0.233 1.00 95.19 219 LEU A C 1
ATOM 1741 O O . LEU A 1 219 ? 15.949 -0.256 -0.368 1.00 95.19 219 LEU A O 1
ATOM 1745 N N . ARG A 1 220 ? 15.059 0.526 1.537 1.00 94.62 220 ARG A N 1
ATOM 1746 C CA . ARG A 1 220 ? 15.361 -0.655 2.341 1.00 94.62 220 ARG A CA 1
ATOM 1747 C C . ARG A 1 220 ? 14.072 -1.124 2.987 1.00 94.62 220 ARG A C 1
ATOM 1749 O O . ARG A 1 220 ? 13.425 -0.386 3.723 1.00 94.62 220 ARG A O 1
ATOM 1756 N N . VAL A 1 221 ? 13.696 -2.360 2.696 1.00 96.19 221 VAL A N 1
ATOM 1757 C CA . VAL A 1 221 ? 12.423 -2.944 3.123 1.00 96.19 221 VAL A CA 1
ATOM 1758 C C . VAL A 1 221 ? 12.661 -4.233 3.903 1.00 96.19 221 VAL A C 1
ATOM 1760 O O . VAL A 1 221 ? 13.694 -4.882 3.718 1.00 96.19 221 VAL A O 1
ATOM 1763 N N . PRO A 1 222 ? 11.743 -4.611 4.805 1.00 97.00 222 PRO A N 1
ATOM 1764 C CA . PRO A 1 222 ? 11.958 -5.755 5.671 1.00 97.00 222 PRO A CA 1
ATOM 1765 C C . PRO A 1 222 ? 11.962 -7.065 4.867 1.00 97.00 222 PRO A C 1
ATOM 1767 O O . PRO A 1 222 ? 11.265 -7.186 3.855 1.00 97.00 222 PRO A O 1
ATOM 1770 N N . PRO A 1 223 ? 12.686 -8.097 5.337 1.00 97.56 223 PRO A N 1
ATOM 1771 C CA . PRO A 1 223 ? 12.801 -9.381 4.642 1.00 97.56 223 PRO A CA 1
ATOM 1772 C C . PRO A 1 223 ? 11.477 -10.154 4.563 1.00 97.56 223 PRO A C 1
ATOM 1774 O O . PRO A 1 223 ? 11.400 -11.179 3.888 1.00 97.56 223 PRO A O 1
ATOM 1777 N N . THR A 1 224 ? 10.426 -9.700 5.243 1.00 97.88 224 THR A N 1
ATOM 1778 C CA . THR A 1 224 ? 9.072 -10.264 5.203 1.00 97.88 224 THR A CA 1
ATOM 1779 C C . THR A 1 224 ? 8.212 -9.702 4.065 1.00 97.88 224 THR A C 1
ATOM 1781 O O . THR A 1 224 ? 7.154 -10.277 3.787 1.00 97.88 224 THR A O 1
ATOM 1784 N N . LEU A 1 225 ? 8.660 -8.641 3.378 1.00 98.69 225 LEU A N 1
ATOM 1785 C CA . LEU A 1 225 ? 7.887 -7.960 2.341 1.00 98.69 225 LEU A CA 1
ATOM 1786 C C . LEU A 1 225 ? 7.603 -8.879 1.142 1.00 98.69 225 LEU A C 1
ATOM 1788 O O . LEU A 1 225 ? 8.504 -9.419 0.511 1.00 98.69 225 LEU A O 1
ATOM 1792 N N . ARG A 1 226 ? 6.325 -9.023 0.786 1.00 98.75 226 ARG A N 1
ATOM 1793 C CA . ARG A 1 226 ? 5.861 -9.871 -0.326 1.00 98.75 226 ARG A CA 1
ATOM 1794 C C . ARG A 1 226 ? 5.362 -9.075 -1.520 1.00 98.75 226 ARG A C 1
ATOM 1796 O O . ARG A 1 226 ? 5.375 -9.609 -2.631 1.00 98.75 226 ARG A O 1
ATOM 1803 N N . ARG A 1 227 ? 4.907 -7.842 -1.300 1.00 98.81 227 ARG A N 1
ATOM 1804 C CA . ARG A 1 227 ? 4.381 -6.957 -2.338 1.00 98.81 227 ARG A CA 1
ATOM 1805 C C . ARG A 1 227 ? 4.962 -5.558 -2.187 1.00 98.81 227 ARG A C 1
ATOM 1807 O O . ARG A 1 227 ? 4.835 -4.957 -1.122 1.00 98.81 227 ARG A O 1
ATOM 1814 N N . LEU A 1 228 ? 5.544 -5.059 -3.272 1.00 98.75 228 LEU A N 1
ATOM 1815 C CA . LEU A 1 228 ? 6.039 -3.695 -3.394 1.00 98.75 228 LEU A CA 1
ATOM 1816 C C . LEU A 1 228 ? 5.345 -3.019 -4.578 1.00 98.75 228 LEU A C 1
ATOM 1818 O O . LEU A 1 228 ? 5.377 -3.543 -5.692 1.00 98.75 228 LEU A O 1
ATOM 1822 N N . VAL A 1 229 ? 4.714 -1.875 -4.327 1.00 98.75 229 VAL A N 1
ATOM 1823 C CA . VAL A 1 229 ? 4.042 -1.064 -5.347 1.00 98.75 229 VAL A CA 1
ATOM 1824 C C . VAL A 1 229 ? 4.726 0.293 -5.420 1.00 98.75 229 VAL A C 1
ATOM 1826 O O . VAL A 1 229 ? 4.749 1.021 -4.435 1.00 98.75 229 VAL A O 1
ATOM 1829 N N . LEU A 1 230 ? 5.279 0.623 -6.584 1.00 98.19 230 LEU A N 1
ATOM 1830 C CA . LEU A 1 230 ? 5.963 1.888 -6.873 1.00 98.19 230 LEU A CA 1
ATOM 1831 C C . LEU A 1 230 ? 5.332 2.603 -8.074 1.00 98.19 230 LEU A C 1
ATOM 1833 O O . LEU A 1 230 ? 5.990 3.400 -8.739 1.00 98.19 230 LEU A O 1
ATOM 1837 N N . ASN A 1 231 ? 4.063 2.323 -8.359 1.00 98.44 231 ASN A N 1
ATOM 1838 C CA . ASN A 1 231 ? 3.365 2.863 -9.519 1.00 98.44 231 ASN A CA 1
ATOM 1839 C C . ASN A 1 231 ? 3.413 4.399 -9.560 1.00 98.44 231 ASN A C 1
ATOM 1841 O O . ASN A 1 231 ? 3.349 5.049 -8.521 1.00 98.44 231 ASN A O 1
ATOM 1845 N N . GLY A 1 232 ? 3.485 4.989 -10.752 1.00 97.12 232 GLY A N 1
ATOM 1846 C CA . GLY A 1 232 ? 3.406 6.443 -10.929 1.00 97.12 232 GLY A CA 1
ATOM 1847 C C . GLY A 1 232 ? 4.605 7.232 -10.391 1.00 97.12 232 GLY A C 1
ATOM 1848 O O . GLY A 1 232 ? 4.511 8.449 -10.261 1.00 97.12 232 GLY A O 1
ATOM 1849 N N . ASN A 1 233 ? 5.716 6.572 -10.050 1.00 97.44 233 ASN A N 1
ATOM 1850 C CA . ASN A 1 233 ? 6.958 7.242 -9.655 1.00 97.44 233 ASN A CA 1
ATOM 1851 C C . ASN A 1 233 ? 7.899 7.415 -10.857 1.00 97.44 233 ASN A C 1
ATOM 1853 O O . ASN A 1 233 ? 8.051 6.461 -11.617 1.00 97.44 233 ASN A O 1
ATOM 1857 N N . PRO A 1 234 ? 8.570 8.567 -11.030 1.00 95.94 234 PRO A N 1
ATOM 1858 C CA . PRO A 1 234 ? 9.491 8.816 -12.144 1.00 95.94 234 PRO A CA 1
ATOM 1859 C C . PRO A 1 234 ? 10.831 8.073 -11.972 1.00 95.94 234 PRO A C 1
ATOM 1861 O O . PRO A 1 234 ? 11.875 8.683 -11.732 1.00 95.94 234 PRO A O 1
ATOM 1864 N N . LEU A 1 235 ? 10.811 6.742 -12.079 1.00 95.31 235 LEU A N 1
ATOM 1865 C CA . LEU A 1 235 ? 11.998 5.907 -11.884 1.00 95.31 235 LEU A CA 1
ATOM 1866 C C . LEU A 1 235 ? 12.947 5.957 -13.086 1.00 95.31 235 LEU A C 1
ATOM 1868 O O . LEU A 1 235 ? 14.154 5.963 -12.878 1.00 95.31 235 LEU A O 1
ATOM 1872 N N . CYS A 1 236 ? 12.415 6.061 -14.310 1.00 91.19 236 CYS A N 1
ATOM 1873 C CA . CYS A 1 236 ? 13.140 6.098 -15.594 1.00 91.19 236 CYS A CA 1
ATOM 1874 C C . CYS A 1 236 ? 13.955 4.832 -15.934 1.00 91.19 236 CYS A C 1
ATOM 1876 O O . CYS A 1 236 ? 13.846 4.318 -17.049 1.00 91.19 236 CYS A O 1
ATOM 1878 N N . GLU A 1 237 ? 14.732 4.306 -14.989 1.00 89.25 237 GLU A N 1
ATOM 1879 C CA . GLU A 1 237 ? 15.630 3.164 -15.148 1.00 89.25 237 GLU A CA 1
ATOM 1880 C C . GLU A 1 237 ? 15.590 2.256 -13.911 1.00 89.25 237 GLU A C 1
ATOM 1882 O O . GLU A 1 237 ? 15.295 2.691 -12.797 1.00 89.25 237 GLU A O 1
ATOM 1887 N N . ILE A 1 238 ? 15.855 0.967 -14.132 1.00 91.38 238 ILE A N 1
ATOM 1888 C CA . ILE A 1 238 ? 15.931 -0.067 -13.099 1.00 91.38 238 ILE A CA 1
ATOM 1889 C C . ILE A 1 238 ? 17.349 -0.636 -13.116 1.00 91.38 238 ILE A C 1
ATOM 1891 O O . ILE A 1 238 ? 17.714 -1.340 -14.053 1.00 91.38 238 ILE A O 1
ATOM 1895 N N . GLU A 1 239 ? 18.129 -0.333 -12.082 1.00 90.94 239 GLU A N 1
ATOM 1896 C CA . GLU A 1 239 ? 19.522 -0.772 -11.953 1.00 90.94 239 GLU A CA 1
ATOM 1897 C C . GLU A 1 239 ? 19.647 -2.062 -11.127 1.00 90.94 239 GLU A C 1
ATOM 1899 O O . GLU A 1 239 ? 18.862 -2.303 -10.203 1.00 90.94 239 GLU A O 1
ATOM 1904 N N . ASP A 1 240 ? 20.678 -2.869 -11.408 1.00 92.56 240 ASP A N 1
ATOM 1905 C CA . ASP A 1 240 ? 20.995 -4.084 -10.643 1.00 92.56 240 ASP A CA 1
ATOM 1906 C C . ASP A 1 240 ? 21.151 -3.808 -9.141 1.00 92.56 240 ASP A C 1
ATOM 1908 O O . ASP A 1 240 ? 20.636 -4.577 -8.328 1.00 92.56 240 ASP A O 1
ATOM 1912 N N . GLU A 1 241 ? 21.801 -2.698 -8.770 1.00 92.00 241 GLU A N 1
ATOM 1913 C CA . GLU A 1 241 ? 22.011 -2.326 -7.366 1.00 92.00 241 GLU A CA 1
ATOM 1914 C C . GLU A 1 241 ? 20.678 -2.148 -6.631 1.00 92.00 241 GLU A C 1
ATOM 1916 O O . GLU A 1 241 ? 20.520 -2.602 -5.498 1.00 92.00 241 GLU A O 1
ATOM 1921 N N . TRP A 1 242 ? 19.680 -1.530 -7.263 1.00 92.81 242 TRP A N 1
ATOM 1922 C CA . TRP A 1 242 ? 18.373 -1.365 -6.637 1.00 92.81 242 TRP A CA 1
ATOM 1923 C C . TRP A 1 242 ? 17.666 -2.711 -6.438 1.00 92.81 242 TRP A C 1
ATOM 1925 O O . TRP A 1 242 ? 17.159 -2.987 -5.347 1.00 92.81 242 TRP A O 1
ATOM 1935 N N . VAL A 1 243 ? 17.670 -3.571 -7.461 1.00 95.31 243 VAL A N 1
ATOM 1936 C CA . VAL A 1 243 ? 17.017 -4.888 -7.401 1.00 95.31 243 VAL A CA 1
ATOM 1937 C C . VAL A 1 243 ? 17.697 -5.808 -6.381 1.00 95.31 243 VAL A C 1
ATOM 1939 O O . VAL A 1 243 ? 17.013 -6.587 -5.719 1.00 95.31 243 VAL A O 1
ATOM 1942 N N . GLU A 1 244 ? 19.012 -5.688 -6.192 1.00 94.62 244 GLU A N 1
ATOM 1943 C CA . GLU A 1 244 ? 19.772 -6.437 -5.183 1.00 94.62 244 GLU A CA 1
ATOM 1944 C C . GLU A 1 244 ? 19.349 -6.112 -3.742 1.00 94.62 244 GLU A C 1
ATOM 1946 O O . GLU A 1 244 ? 19.377 -6.985 -2.873 1.00 94.62 244 GLU A O 1
ATOM 1951 N N . HIS A 1 245 ? 18.893 -4.885 -3.485 1.00 94.06 245 HIS A N 1
ATOM 1952 C CA . HIS A 1 245 ? 18.408 -4.473 -2.167 1.00 94.06 245 HIS A CA 1
ATOM 1953 C C . HIS A 1 245 ? 16.956 -4.889 -1.880 1.00 94.06 245 HIS A C 1
ATOM 1955 O O . HIS A 1 245 ? 16.485 -4.740 -0.745 1.00 94.06 245 HIS A O 1
ATOM 1961 N N . LEU A 1 246 ? 16.233 -5.410 -2.876 1.00 96.75 246 LEU A N 1
ATOM 1962 C CA . LEU A 1 246 ? 14.881 -5.925 -2.689 1.00 96.75 246 LEU A CA 1
ATOM 1963 C C . LEU A 1 246 ? 14.911 -7.320 -2.035 1.00 96.75 246 LEU A C 1
ATOM 1965 O O . LEU A 1 246 ? 15.809 -8.124 -2.281 1.00 96.75 246 LEU A O 1
ATOM 1969 N N . PRO A 1 247 ? 13.923 -7.657 -1.188 1.00 97.19 247 PRO A N 1
ATOM 1970 C CA . PRO A 1 247 ? 13.994 -8.859 -0.381 1.00 97.19 247 PRO A CA 1
ATOM 1971 C C . PRO A 1 247 ? 13.637 -10.096 -1.220 1.00 97.19 247 PRO A C 1
ATOM 1973 O O . PRO A 1 247 ? 12.675 -10.071 -1.992 1.00 97.19 247 PRO A O 1
ATOM 1976 N N . PRO A 1 248 ? 14.305 -11.245 -1.007 1.00 97.81 248 PRO A N 1
ATOM 1977 C CA . PRO A 1 248 ? 14.055 -12.469 -1.777 1.00 97.81 248 PRO A CA 1
ATOM 1978 C C . PRO A 1 248 ? 12.674 -13.096 -1.510 1.00 97.81 248 PRO A C 1
ATOM 1980 O O . PRO A 1 248 ? 12.276 -14.059 -2.168 1.00 97.81 248 PRO A O 1
ATOM 1983 N N . SER A 1 249 ? 11.941 -12.594 -0.512 1.00 98.31 249 SER A N 1
ATOM 1984 C CA . SER A 1 249 ? 10.550 -12.946 -0.214 1.00 98.31 249 SER A CA 1
ATOM 1985 C C . SER A 1 249 ? 9.535 -12.270 -1.138 1.00 98.31 249 SER A C 1
ATOM 1987 O O . SER A 1 249 ? 8.373 -12.687 -1.134 1.00 98.31 249 SER A O 1
ATOM 1989 N N . LEU A 1 250 ? 9.954 -11.280 -1.934 1.00 98.62 250 LEU A N 1
ATOM 1990 C CA . LEU A 1 250 ? 9.077 -10.521 -2.811 1.00 98.62 250 LEU A CA 1
ATOM 1991 C C . LEU A 1 250 ? 8.438 -11.431 -3.867 1.00 98.62 250 LEU A C 1
ATOM 1993 O O . LEU A 1 250 ? 9.103 -12.191 -4.568 1.00 98.62 250 LEU A O 1
ATOM 1997 N N . THR A 1 251 ? 7.116 -11.342 -3.972 1.00 98.75 251 THR A N 1
ATOM 1998 C CA . THR A 1 251 ? 6.296 -12.128 -4.906 1.00 98.75 251 THR A CA 1
ATOM 1999 C C . THR A 1 251 ? 5.622 -11.261 -5.960 1.00 98.75 251 THR A C 1
ATOM 2001 O O . THR A 1 251 ? 5.297 -11.757 -7.036 1.00 98.75 251 THR A O 1
ATOM 2004 N N . THR A 1 252 ? 5.415 -9.978 -5.659 1.00 98.81 252 THR A N 1
ATOM 2005 C CA . THR A 1 252 ? 4.763 -9.006 -6.537 1.00 98.81 252 THR A CA 1
ATOM 2006 C C . THR A 1 252 ? 5.552 -7.704 -6.522 1.00 98.81 252 THR A C 1
ATOM 2008 O O . THR A 1 252 ? 5.748 -7.122 -5.452 1.00 98.81 252 THR A O 1
ATOM 2011 N N . LEU A 1 253 ? 5.971 -7.253 -7.702 1.00 98.62 253 LEU A N 1
ATOM 2012 C CA . LEU A 1 253 ? 6.609 -5.961 -7.926 1.00 98.62 253 LEU A CA 1
ATOM 2013 C C . LEU A 1 253 ? 5.801 -5.184 -8.963 1.00 98.62 253 LEU A C 1
ATOM 2015 O O . LEU A 1 253 ? 5.609 -5.658 -10.085 1.00 98.62 253 LEU A O 1
ATOM 2019 N N . GLU A 1 254 ? 5.316 -4.006 -8.583 1.00 98.69 254 GLU A N 1
ATOM 2020 C CA . GLU A 1 254 ? 4.500 -3.165 -9.457 1.00 98.69 254 GLU A CA 1
ATOM 2021 C C . GLU A 1 254 ? 5.197 -1.843 -9.760 1.00 98.69 254 GLU A C 1
ATOM 2023 O O . GLU A 1 254 ? 5.510 -1.070 -8.856 1.00 98.69 254 GLU A O 1
ATOM 2028 N N . LEU A 1 255 ? 5.451 -1.626 -11.050 1.00 98.00 255 LEU A N 1
ATOM 2029 C CA . LEU A 1 255 ? 6.174 -0.497 -11.634 1.00 98.00 255 LEU A CA 1
ATOM 2030 C C . LEU A 1 255 ? 5.352 0.107 -12.781 1.00 98.00 255 LEU A C 1
ATOM 2032 O O . LEU A 1 255 ? 5.870 0.429 -13.854 1.00 98.00 255 LEU A O 1
ATOM 2036 N N . ARG A 1 256 ? 4.032 0.191 -12.592 1.00 97.94 256 ARG A N 1
ATOM 2037 C CA . ARG A 1 256 ? 3.120 0.746 -13.591 1.00 97.94 256 ARG A CA 1
ATOM 2038 C C . ARG A 1 256 ? 3.339 2.251 -13.712 1.00 97.94 256 ARG A C 1
ATOM 2040 O O . ARG A 1 256 ? 3.385 2.936 -12.695 1.00 97.94 256 ARG A O 1
ATOM 2047 N N . SER A 1 257 ? 3.392 2.780 -14.932 1.00 97.38 257 SER A N 1
ATOM 2048 C CA . SER A 1 257 ? 3.531 4.228 -15.162 1.00 97.38 257 SER A CA 1
ATOM 2049 C C . SER A 1 257 ? 4.747 4.854 -14.478 1.00 97.38 257 SER A C 1
ATOM 2051 O O . SER A 1 257 ? 4.664 5.965 -13.964 1.00 97.38 257 SER A O 1
ATOM 2053 N N . CYS A 1 258 ? 5.881 4.152 -14.488 1.00 97.31 258 CYS A N 1
ATOM 2054 C CA . CYS A 1 258 ? 7.139 4.613 -13.897 1.00 97.31 258 CYS A CA 1
ATOM 2055 C C . CYS A 1 258 ? 8.096 5.297 -14.891 1.00 97.31 258 CYS A C 1
ATOM 2057 O O . CYS A 1 258 ? 9.252 5.572 -14.562 1.00 97.31 258 CYS A O 1
ATOM 2059 N N . TRP A 1 259 ? 7.620 5.532 -16.119 1.00 95.75 259 TRP A N 1
ATOM 2060 C CA . TRP A 1 259 ? 8.377 6.106 -17.240 1.00 95.75 259 TRP A CA 1
ATOM 2061 C C . TRP A 1 259 ? 9.645 5.322 -17.587 1.00 95.75 259 TRP A C 1
ATOM 2063 O O . TRP A 1 259 ? 10.630 5.895 -18.038 1.00 95.75 259 TRP A O 1
ATOM 2073 N N . LEU A 1 260 ? 9.615 4.004 -17.389 1.00 95.94 260 LEU A N 1
ATOM 2074 C CA . LEU A 1 260 ? 10.760 3.148 -17.672 1.00 95.94 260 LEU A CA 1
ATOM 2075 C C . LEU A 1 260 ? 11.077 3.152 -19.168 1.00 95.94 260 LEU A C 1
ATOM 2077 O O . LEU A 1 260 ? 10.181 2.890 -19.968 1.00 95.94 260 LEU A O 1
ATOM 2081 N N . GLY A 1 261 ? 12.331 3.427 -19.531 1.00 93.25 261 GLY A N 1
ATOM 2082 C CA . GLY A 1 261 ? 12.805 3.349 -20.919 1.00 93.25 261 GLY A CA 1
ATOM 2083 C C . GLY A 1 261 ? 13.210 1.931 -21.329 1.00 93.25 261 GLY A C 1
ATOM 2084 O O . GLY A 1 261 ? 12.820 1.417 -22.380 1.00 93.25 261 GLY A O 1
ATOM 2085 N N . ASN A 1 262 ? 13.962 1.272 -20.448 1.00 90.44 262 ASN A N 1
ATOM 2086 C CA . ASN A 1 262 ? 14.558 -0.039 -20.678 1.00 90.44 262 ASN A CA 1
ATOM 2087 C C . ASN A 1 262 ? 14.399 -0.894 -19.413 1.00 90.44 262 ASN A C 1
ATOM 2089 O O . ASN A 1 262 ? 14.410 -0.363 -18.302 1.00 90.44 262 ASN A O 1
ATOM 2093 N N . PHE A 1 263 ? 14.300 -2.217 -19.566 1.00 92.62 263 PHE A N 1
ATOM 2094 C CA . PHE A 1 263 ? 14.393 -3.150 -18.440 1.00 92.62 263 PHE A CA 1
ATOM 2095 C C . PHE A 1 263 ? 15.465 -4.201 -18.732 1.00 92.62 263 PHE A C 1
ATOM 2097 O O . PHE A 1 263 ? 15.225 -5.177 -19.451 1.00 92.62 263 PHE A O 1
ATOM 2104 N N . GLN A 1 264 ? 16.660 -3.963 -18.196 1.00 93.44 264 GLN A N 1
ATOM 2105 C CA . GLN A 1 264 ? 17.842 -4.786 -18.409 1.00 93.44 264 GLN A CA 1
ATOM 2106 C C . GLN A 1 264 ? 18.640 -4.883 -17.112 1.00 93.44 264 GLN A C 1
ATOM 2108 O O . GLN A 1 264 ? 18.985 -3.865 -16.526 1.00 93.44 264 GLN A O 1
ATOM 2113 N N . LEU A 1 265 ? 18.947 -6.112 -16.707 1.00 94.38 265 LEU A N 1
ATOM 2114 C CA . LEU A 1 265 ? 19.786 -6.431 -15.558 1.00 94.38 265 LEU A CA 1
ATOM 2115 C C . LEU A 1 265 ? 21.015 -7.220 -16.012 1.00 94.38 265 LEU A C 1
ATOM 2117 O O . LEU A 1 265 ? 20.935 -8.071 -16.903 1.00 94.38 265 LEU A O 1
ATOM 2121 N N . GLN A 1 266 ? 22.150 -6.996 -15.355 1.00 95.06 266 GLN A N 1
ATOM 2122 C CA . GLN A 1 266 ? 23.377 -7.760 -15.563 1.00 95.06 266 GLN A CA 1
ATOM 2123 C C . GLN A 1 266 ? 23.176 -9.251 -15.248 1.00 95.06 266 GLN A C 1
ATOM 2125 O O . GLN A 1 266 ? 23.763 -10.118 -15.903 1.00 95.06 266 GLN A O 1
ATOM 2130 N N . TYR A 1 267 ? 22.334 -9.573 -14.262 1.00 95.06 267 TYR A N 1
ATOM 2131 C CA . TYR A 1 267 ? 22.041 -10.952 -13.870 1.00 95.06 267 TYR A CA 1
ATOM 2132 C C . TYR A 1 267 ? 20.555 -11.299 -14.006 1.00 95.06 267 TYR A C 1
ATOM 2134 O O . TYR A 1 267 ? 19.700 -10.418 -13.951 1.00 95.06 267 TYR A O 1
ATOM 2142 N N . PRO A 1 268 ? 20.207 -12.597 -14.136 1.00 95.94 268 PRO A N 1
ATOM 2143 C CA . PRO A 1 268 ? 18.809 -12.998 -14.220 1.00 95.94 268 PRO A CA 1
ATOM 2144 C C . PRO A 1 268 ? 18.030 -12.561 -12.980 1.00 95.94 268 PRO A C 1
ATOM 2146 O O . PRO A 1 268 ? 18.488 -12.762 -11.855 1.00 95.94 268 PRO A O 1
ATOM 2149 N N . LEU A 1 269 ? 16.811 -12.063 -13.173 1.00 96.06 269 LEU A N 1
ATOM 2150 C CA . LEU A 1 269 ? 15.920 -11.576 -12.120 1.00 96.06 269 LEU A CA 1
ATOM 2151 C C . LEU A 1 269 ? 15.695 -12.621 -11.020 1.00 96.06 269 LEU A C 1
ATOM 2153 O O . LEU A 1 269 ? 15.606 -12.278 -9.847 1.00 96.06 269 LEU A O 1
ATOM 2157 N N . THR A 1 270 ? 15.685 -13.910 -11.373 1.00 96.75 270 THR A N 1
ATOM 2158 C CA . THR A 1 270 ? 15.550 -15.020 -10.415 1.00 96.75 270 THR A CA 1
ATOM 2159 C C . THR A 1 270 ? 16.722 -15.147 -9.440 1.00 96.75 270 THR A C 1
ATOM 2161 O O . THR A 1 270 ? 16.578 -15.817 -8.422 1.00 96.75 270 THR A O 1
ATOM 2164 N N . LYS A 1 271 ? 17.889 -14.561 -9.749 1.00 96.75 271 LYS A N 1
ATOM 2165 C CA . LYS A 1 271 ? 19.034 -14.481 -8.827 1.00 96.75 271 LYS A CA 1
ATOM 2166 C C . LYS A 1 271 ? 18.698 -13.564 -7.652 1.00 96.75 271 LYS A C 1
ATOM 2168 O O . LYS A 1 271 ? 18.971 -13.923 -6.513 1.00 96.75 271 LYS A O 1
ATOM 2173 N N . TYR A 1 272 ? 18.097 -12.415 -7.946 1.00 96.44 272 TYR A N 1
ATOM 2174 C CA . TYR A 1 272 ? 17.743 -11.402 -6.956 1.00 96.44 272 TYR A CA 1
ATOM 2175 C C . TYR A 1 272 ? 16.416 -11.717 -6.264 1.00 96.44 272 TYR A C 1
ATOM 2177 O O . TYR A 1 272 ? 16.316 -11.722 -5.041 1.00 96.44 272 TYR A O 1
ATOM 2185 N N . LEU A 1 273 ? 15.396 -12.043 -7.057 1.00 97.81 273 LEU A N 1
ATOM 2186 C CA . LEU A 1 273 ? 14.012 -12.197 -6.622 1.00 97.81 273 LEU A CA 1
ATOM 2187 C C . LEU A 1 273 ? 13.487 -13.596 -6.983 1.00 97.81 273 LEU A C 1
ATOM 2189 O O . LEU A 1 273 ? 12.624 -13.744 -7.853 1.00 97.81 273 LEU A O 1
ATOM 2193 N N . PRO A 1 274 ? 13.979 -14.656 -6.315 1.00 97.50 274 PRO A N 1
ATOM 2194 C CA . PRO A 1 274 ? 13.688 -16.047 -6.676 1.00 97.50 274 PRO A CA 1
ATOM 2195 C C . PRO A 1 274 ? 12.217 -16.451 -6.502 1.00 97.50 274 PRO A C 1
ATOM 2197 O O . PRO A 1 274 ? 11.808 -17.498 -6.999 1.00 97.50 274 PRO A O 1
ATOM 2200 N N . LYS A 1 275 ? 11.427 -15.661 -5.764 1.00 98.00 275 LYS A N 1
ATOM 2201 C CA . LYS A 1 275 ? 10.003 -15.913 -5.499 1.00 98.00 275 LYS A CA 1
ATOM 2202 C C . LYS A 1 275 ? 9.069 -14.990 -6.282 1.00 98.00 275 LYS A C 1
ATOM 2204 O O . LYS A 1 275 ? 7.857 -15.059 -6.059 1.00 98.00 275 LYS A O 1
ATOM 2209 N N . LEU A 1 276 ? 9.598 -14.138 -7.163 1.00 98.50 276 LEU A N 1
ATOM 2210 C CA . LEU A 1 276 ? 8.794 -13.170 -7.897 1.00 98.50 276 LEU A CA 1
ATOM 2211 C C . LEU A 1 276 ? 7.860 -13.879 -8.880 1.00 98.50 276 LEU A C 1
ATOM 2213 O O . LEU A 1 276 ? 8.295 -14.583 -9.783 1.00 98.50 276 LEU A O 1
ATOM 2217 N N . ARG A 1 277 ? 6.556 -13.666 -8.712 1.00 98.31 277 ARG A N 1
ATOM 2218 C CA . ARG A 1 277 ? 5.504 -14.253 -9.555 1.00 98.31 277 ARG A CA 1
ATOM 2219 C C . ARG A 1 277 ? 4.838 -13.226 -10.448 1.00 98.31 277 ARG A C 1
ATOM 2221 O O . ARG A 1 277 ? 4.371 -13.575 -11.526 1.00 98.31 277 ARG A O 1
ATOM 2228 N N . VAL A 1 278 ? 4.785 -11.975 -10.002 1.00 98.56 278 VAL A N 1
ATOM 2229 C CA . VAL A 1 278 ? 4.135 -10.884 -10.722 1.00 98.56 278 VAL A CA 1
ATOM 2230 C C . VAL A 1 278 ? 5.105 -9.723 -10.861 1.00 98.56 278 VAL A C 1
ATOM 2232 O O . VAL A 1 278 ? 5.586 -9.194 -9.859 1.00 98.56 278 VAL A O 1
ATOM 2235 N N . LEU A 1 279 ? 5.345 -9.322 -12.108 1.00 98.25 279 LEU A N 1
ATOM 2236 C CA . LEU A 1 279 ? 6.032 -8.089 -12.466 1.00 98.25 279 LEU A CA 1
ATOM 2237 C C . LEU A 1 279 ? 5.091 -7.244 -13.327 1.00 98.25 279 LEU A C 1
ATOM 2239 O O . LEU A 1 279 ? 4.738 -7.632 -14.442 1.00 98.25 279 LEU A O 1
ATOM 2243 N N . ASN A 1 280 ? 4.658 -6.099 -12.810 1.00 98.19 280 ASN A N 1
ATOM 2244 C CA . ASN A 1 280 ? 3.791 -5.195 -13.556 1.00 98.19 280 ASN A CA 1
ATOM 2245 C C . ASN A 1 280 ? 4.595 -4.026 -14.133 1.00 98.19 280 ASN A C 1
ATOM 2247 O O . ASN A 1 280 ? 5.053 -3.175 -13.379 1.00 98.19 280 ASN A O 1
ATOM 2251 N N . LEU A 1 281 ? 4.740 -3.987 -15.459 1.00 97.38 281 LEU A N 1
ATOM 2252 C CA . LEU A 1 281 ? 5.397 -2.912 -16.210 1.00 97.38 281 LEU A CA 1
ATOM 2253 C C . LEU A 1 281 ? 4.392 -2.159 -17.100 1.00 97.38 281 LEU A C 1
ATOM 2255 O O . LEU A 1 281 ? 4.789 -1.524 -18.079 1.00 97.38 281 LEU A O 1
ATOM 2259 N N . GLN A 1 282 ? 3.092 -2.241 -16.801 1.00 96.50 282 GLN A N 1
ATOM 2260 C CA . GLN A 1 282 ? 2.060 -1.583 -17.599 1.00 96.50 282 GLN A CA 1
ATOM 2261 C C . GLN A 1 282 ? 2.255 -0.069 -17.672 1.00 96.50 282 GLN A C 1
ATOM 2263 O O . GLN A 1 282 ? 2.800 0.556 -16.765 1.00 96.50 282 GLN A O 1
ATOM 2268 N N . ASP A 1 283 ? 1.755 0.523 -18.750 1.00 96.44 283 ASP A N 1
ATOM 2269 C CA . ASP A 1 283 ? 1.691 1.965 -18.961 1.00 96.44 283 ASP A CA 1
ATOM 2270 C C . ASP A 1 283 ? 3.050 2.662 -18.792 1.00 96.44 283 ASP A C 1
ATOM 2272 O O . ASP A 1 283 ? 3.118 3.792 -18.314 1.00 96.44 283 ASP A O 1
ATOM 2276 N N . ASN A 1 284 ? 4.136 1.987 -19.182 1.00 96.88 284 ASN A N 1
ATOM 2277 C CA . ASN A 1 284 ? 5.454 2.586 -19.373 1.00 96.88 284 ASN A CA 1
ATOM 2278 C C . ASN A 1 284 ? 5.644 2.882 -20.868 1.00 96.88 284 ASN A C 1
ATOM 2280 O O . ASN A 1 284 ? 6.176 2.038 -21.592 1.00 96.88 284 ASN A O 1
ATOM 2284 N N . PRO A 1 285 ? 5.210 4.056 -21.364 1.00 95.12 285 PRO A N 1
ATOM 2285 C CA . PRO A 1 285 ? 5.213 4.353 -22.795 1.00 95.12 285 PRO A CA 1
ATOM 2286 C C . PRO A 1 285 ? 6.622 4.516 -23.373 1.00 95.12 285 PRO A C 1
ATOM 2288 O O . PRO A 1 285 ? 6.778 4.496 -24.585 1.00 95.12 285 PRO A O 1
ATOM 2291 N N . LEU A 1 286 ? 7.642 4.685 -22.530 1.00 95.19 286 LEU A N 1
ATOM 2292 C CA . LEU A 1 286 ? 9.036 4.746 -22.965 1.00 95.19 286 LEU A CA 1
ATOM 2293 C C . LEU A 1 286 ? 9.678 3.356 -23.050 1.00 95.19 286 LEU A C 1
ATOM 2295 O O . LEU A 1 286 ? 10.767 3.237 -23.604 1.00 95.19 286 LEU A O 1
ATOM 2299 N N . LEU A 1 287 ? 9.004 2.309 -22.550 1.00 95.38 287 LEU A N 1
ATOM 2300 C CA . LEU A 1 287 ? 9.565 0.968 -22.476 1.00 95.38 287 LEU A CA 1
ATOM 2301 C C . LEU A 1 287 ? 9.575 0.339 -23.865 1.00 95.38 287 LEU A C 1
ATOM 2303 O O . LEU A 1 287 ? 8.537 -0.113 -24.356 1.00 95.38 287 LEU A O 1
ATOM 2307 N N . THR A 1 288 ? 10.752 0.321 -24.484 1.00 93.38 288 THR A N 1
ATOM 2308 C CA . THR A 1 288 ? 10.951 -0.164 -25.862 1.00 93.38 288 THR A CA 1
ATOM 2309 C C . THR A 1 288 ? 11.695 -1.492 -25.935 1.00 93.38 288 THR A C 1
ATOM 2311 O O . THR A 1 288 ? 11.631 -2.172 -26.962 1.00 93.38 288 THR A O 1
ATOM 2314 N N . PHE A 1 289 ? 12.358 -1.898 -24.848 1.00 92.31 289 PHE A N 1
ATOM 2315 C CA . PHE A 1 289 ? 13.199 -3.089 -24.819 1.00 92.31 289 PHE A CA 1
ATOM 2316 C C . PHE A 1 289 ? 13.129 -3.841 -23.483 1.00 92.31 289 PHE A C 1
ATOM 2318 O O . PHE A 1 289 ? 13.257 -3.248 -22.408 1.00 92.31 289 PHE A O 1
ATOM 2325 N N . LEU A 1 290 ? 12.971 -5.166 -23.575 1.00 93.56 290 LEU A N 1
ATOM 2326 C CA . LEU A 1 290 ? 13.189 -6.121 -22.491 1.00 93.56 290 LEU A CA 1
ATOM 2327 C C . LEU A 1 290 ? 14.382 -7.008 -22.836 1.00 93.56 290 LEU A C 1
ATOM 2329 O O . LEU A 1 290 ? 14.394 -7.658 -23.886 1.00 93.56 290 LEU A O 1
ATOM 2333 N N . ASP A 1 291 ? 15.354 -7.087 -21.934 1.00 93.25 291 ASP A N 1
ATOM 2334 C CA . ASP A 1 291 ? 16.472 -8.003 -22.107 1.00 93.25 291 ASP A CA 1
ATOM 2335 C C . ASP A 1 291 ? 16.072 -9.444 -21.753 1.00 93.25 291 ASP A C 1
ATOM 2337 O O . ASP A 1 291 ? 15.679 -9.762 -20.631 1.00 93.25 291 ASP A O 1
ATOM 2341 N N . VAL A 1 292 ? 16.233 -10.352 -22.712 1.00 93.56 292 VAL A N 1
ATOM 2342 C CA . VAL A 1 292 ? 15.952 -11.783 -22.555 1.00 93.56 292 VAL A CA 1
ATOM 2343 C C . VAL A 1 292 ? 16.769 -12.407 -21.421 1.00 93.56 292 VAL A C 1
ATOM 2345 O O . VAL A 1 292 ? 16.263 -13.272 -20.698 1.00 93.56 292 VAL A O 1
ATOM 2348 N N . HIS A 1 293 ? 18.023 -11.979 -21.236 1.00 94.62 293 HIS A N 1
ATOM 2349 C CA . HIS A 1 293 ? 18.886 -12.535 -20.195 1.00 94.62 293 HIS A CA 1
ATOM 2350 C C . HIS A 1 293 ? 18.331 -12.254 -18.790 1.00 94.62 293 HIS A C 1
ATOM 2352 O O . HIS A 1 293 ? 18.381 -13.131 -17.920 1.00 94.62 293 HIS A O 1
ATOM 2358 N N . THR A 1 294 ? 17.705 -11.091 -18.602 1.00 95.12 294 THR A N 1
ATOM 2359 C CA . THR A 1 294 ? 17.035 -10.704 -17.354 1.00 95.12 294 THR A CA 1
ATOM 2360 C C . THR A 1 294 ? 15.957 -11.713 -16.944 1.00 95.12 294 THR A C 1
ATOM 2362 O O . THR A 1 294 ? 15.801 -12.017 -15.763 1.00 95.12 294 THR A O 1
ATOM 2365 N N . PHE A 1 295 ? 15.246 -12.311 -17.900 1.00 95.50 295 PHE A N 1
ATOM 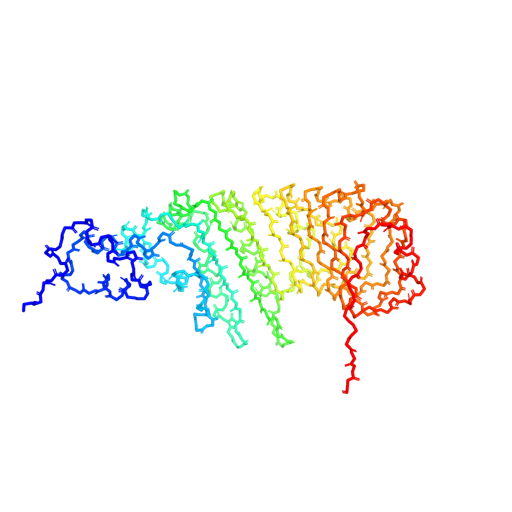2366 C CA . PHE A 1 295 ? 14.148 -13.246 -17.628 1.00 95.50 295 PHE A CA 1
ATOM 2367 C C . PHE A 1 295 ? 14.565 -14.720 -17.635 1.00 95.50 295 PHE A C 1
ATOM 2369 O O . PHE A 1 295 ? 13.733 -15.610 -17.441 1.00 95.50 295 PHE A O 1
ATOM 2376 N N . ARG A 1 296 ? 15.852 -15.019 -17.831 1.00 94.06 296 ARG A N 1
ATOM 2377 C CA . ARG A 1 296 ? 16.347 -16.396 -17.887 1.00 94.06 296 ARG A CA 1
ATOM 2378 C C . ARG A 1 296 ? 15.953 -17.163 -16.616 1.00 94.06 296 ARG A C 1
ATOM 2380 O O . ARG A 1 296 ? 16.253 -16.733 -15.509 1.00 94.06 296 ARG A O 1
ATOM 2387 N N . ARG A 1 297 ? 15.322 -18.335 -16.786 1.00 93.19 297 ARG A N 1
ATOM 2388 C CA . ARG A 1 297 ? 14.786 -19.216 -15.716 1.00 93.19 297 ARG A CA 1
ATOM 2389 C C . ARG A 1 297 ? 13.552 -18.691 -14.961 1.00 93.19 297 ARG A C 1
ATOM 2391 O O . ARG A 1 297 ? 13.091 -19.354 -14.032 1.00 93.19 297 ARG A O 1
ATOM 2398 N N . ALA A 1 298 ? 12.955 -17.571 -15.367 1.00 93.94 298 ALA A N 1
ATOM 2399 C CA . ALA A 1 298 ? 11.750 -17.012 -14.745 1.00 93.94 298 ALA A CA 1
ATOM 2400 C C . ALA A 1 298 ? 10.445 -17.685 -15.233 1.00 93.94 298 ALA A C 1
ATOM 2402 O O . ALA A 1 298 ? 9.470 -17.020 -15.570 1.00 93.94 298 ALA A O 1
ATOM 2403 N N . HIS A 1 299 ? 10.403 -19.021 -15.266 1.00 92.56 299 HIS A N 1
ATOM 2404 C CA . HIS A 1 299 ? 9.310 -19.807 -15.871 1.00 92.56 299 HIS A CA 1
ATOM 2405 C C . HIS A 1 299 ? 7.943 -19.665 -15.179 1.00 92.56 299 HIS A C 1
ATOM 2407 O O . HIS A 1 299 ? 6.935 -20.106 -15.710 1.00 92.56 299 HIS A O 1
ATOM 2413 N N . HIS A 1 300 ? 7.908 -19.107 -13.970 1.00 94.25 300 HIS A N 1
ATOM 2414 C CA . HIS A 1 300 ? 6.695 -18.910 -13.171 1.00 94.25 300 HIS A CA 1
ATOM 2415 C C . HIS A 1 300 ? 6.265 -17.437 -13.107 1.00 94.25 300 HIS A C 1
ATOM 2417 O O . HIS A 1 300 ? 5.336 -17.096 -12.372 1.00 94.25 300 HIS A O 1
ATOM 2423 N N . LEU A 1 301 ? 6.973 -16.561 -13.824 1.00 97.31 301 LEU A N 1
ATOM 2424 C CA . LEU A 1 301 ? 6.752 -15.126 -13.793 1.00 97.31 301 LEU A CA 1
ATOM 2425 C C . LEU A 1 301 ? 5.655 -14.732 -14.786 1.00 97.31 301 LEU A C 1
ATOM 2427 O O . LEU A 1 301 ? 5.682 -15.097 -15.963 1.00 97.31 301 LEU A O 1
ATOM 2431 N N . THR A 1 302 ? 4.707 -13.937 -14.302 1.00 97.44 302 THR A N 1
ATOM 2432 C CA . THR A 1 302 ? 3.747 -13.210 -15.130 1.00 97.44 302 THR A CA 1
ATOM 2433 C C . THR A 1 302 ? 4.199 -11.762 -15.253 1.00 97.44 302 THR A C 1
ATOM 2435 O O . THR A 1 302 ? 4.341 -11.072 -14.241 1.00 97.44 302 THR A O 1
ATOM 2438 N N . VAL A 1 303 ? 4.410 -11.304 -16.487 1.00 96.94 303 VAL A N 1
ATOM 2439 C CA . VAL A 1 303 ? 4.823 -9.933 -16.800 1.00 96.94 303 VAL A CA 1
ATOM 2440 C C . VAL A 1 303 ? 3.687 -9.211 -17.516 1.00 96.94 303 VAL A C 1
ATOM 2442 O O . VAL A 1 303 ? 3.252 -9.627 -18.591 1.00 96.94 303 VAL A O 1
ATOM 2445 N N . TYR A 1 304 ? 3.202 -8.120 -16.929 1.00 96.88 304 TYR A N 1
ATOM 2446 C CA . TYR A 1 304 ? 2.162 -7.286 -17.532 1.00 96.88 304 TYR A CA 1
ATOM 2447 C C . TYR A 1 304 ? 2.800 -6.128 -18.306 1.00 96.88 304 TYR A C 1
ATOM 2449 O O . TYR A 1 304 ? 3.556 -5.350 -17.734 1.00 96.88 304 TYR A O 1
ATOM 2457 N N . LEU A 1 305 ? 2.481 -6.013 -19.601 1.00 95.50 305 LEU A N 1
ATOM 2458 C CA . LEU A 1 305 ? 3.168 -5.125 -20.560 1.00 95.50 305 LEU A CA 1
ATOM 2459 C C . LEU A 1 305 ? 2.214 -4.222 -21.362 1.00 95.50 305 LEU A C 1
ATOM 2461 O O . LEU A 1 305 ? 2.595 -3.624 -22.366 1.00 95.50 305 LEU A O 1
ATOM 2465 N N . SER A 1 306 ? 0.942 -4.150 -20.969 1.00 93.81 306 SER A N 1
ATOM 2466 C CA . SER A 1 306 ? -0.045 -3.303 -21.667 1.00 93.81 306 SER A CA 1
ATOM 2467 C C . SER A 1 306 ? 0.357 -1.827 -21.565 1.00 93.81 306 SER A C 1
ATOM 2469 O O . SER A 1 306 ? 0.783 -1.417 -20.495 1.00 93.81 306 SER A O 1
ATOM 2471 N N . GLY A 1 307 ? 0.232 -1.044 -22.641 1.00 92.25 307 GLY A N 1
ATOM 2472 C CA . GLY A 1 307 ? 0.607 0.381 -22.634 1.00 92.25 307 GLY A CA 1
ATOM 2473 C C . GLY A 1 307 ? 2.114 0.664 -22.758 1.00 92.25 307 GLY A C 1
ATOM 2474 O O . GLY A 1 307 ? 2.554 1.758 -22.419 1.00 92.25 307 GLY A O 1
ATOM 2475 N N . THR A 1 308 ? 2.903 -0.311 -23.222 1.00 94.44 308 THR A N 1
ATOM 2476 C CA . THR A 1 308 ? 4.339 -0.159 -23.541 1.00 94.44 308 THR A CA 1
ATOM 2477 C C . THR A 1 308 ? 4.557 -0.024 -25.054 1.00 94.44 308 THR A C 1
ATOM 2479 O O . THR A 1 308 ? 3.649 -0.319 -25.833 1.00 94.44 308 THR A O 1
ATOM 2482 N N . GLN A 1 309 ? 5.751 0.402 -25.480 1.00 91.44 309 GLN A N 1
ATOM 2483 C CA . GLN A 1 309 ? 6.146 0.513 -26.897 1.00 91.44 309 GLN A CA 1
ATOM 2484 C C . GLN A 1 309 ? 7.029 -0.665 -27.343 1.00 91.44 309 GLN A C 1
ATOM 2486 O O . GLN A 1 309 ? 7.858 -0.537 -28.245 1.00 91.44 309 GLN A O 1
ATOM 2491 N N . LEU A 1 310 ? 6.877 -1.827 -26.701 1.00 88.12 310 LEU A N 1
ATOM 2492 C CA . LEU A 1 310 ? 7.653 -3.016 -27.036 1.00 88.12 310 LEU A CA 1
ATOM 2493 C C . LEU A 1 310 ? 7.333 -3.496 -28.454 1.00 88.12 310 LEU A C 1
ATOM 2495 O O . LEU A 1 310 ? 6.192 -3.834 -28.778 1.00 88.12 310 LEU A O 1
ATOM 2499 N N . VAL A 1 311 ? 8.370 -3.576 -29.288 1.00 81.31 311 VAL A N 1
ATOM 2500 C CA . VAL A 1 311 ? 8.266 -4.110 -30.650 1.00 81.31 311 VAL A CA 1
ATOM 2501 C C . VAL A 1 311 ? 7.907 -5.599 -30.591 1.00 81.31 311 VAL A C 1
ATOM 2503 O O . VAL A 1 311 ? 8.467 -6.346 -29.785 1.00 81.31 311 VAL A O 1
ATOM 2506 N N . GLU A 1 312 ? 7.012 -6.062 -31.476 1.00 79.25 312 GLU A N 1
ATOM 2507 C CA . GLU A 1 312 ? 6.572 -7.471 -31.530 1.00 79.25 312 GLU A CA 1
ATOM 2508 C C . GLU A 1 312 ? 7.747 -8.459 -31.594 1.00 79.25 312 GLU A C 1
ATOM 2510 O O . GLU A 1 312 ? 7.706 -9.516 -30.971 1.00 79.25 312 GLU A O 1
ATOM 2515 N N . TYR A 1 313 ? 8.832 -8.091 -32.276 1.00 69.81 313 TYR A N 1
ATOM 2516 C CA . TYR A 1 313 ? 10.048 -8.897 -32.348 1.00 69.81 313 TYR A CA 1
ATOM 2517 C C . TYR A 1 313 ? 10.686 -9.162 -30.972 1.00 69.81 313 TYR A C 1
ATOM 2519 O O . TYR A 1 313 ? 10.993 -10.309 -30.653 1.00 69.81 313 TYR A O 1
ATOM 2527 N N . ASN A 1 314 ? 10.829 -8.139 -30.119 1.00 83.50 314 ASN A N 1
ATOM 2528 C CA . ASN A 1 314 ? 11.394 -8.310 -28.775 1.00 83.50 314 ASN A CA 1
ATOM 2529 C C . ASN A 1 314 ? 10.504 -9.220 -27.911 1.00 83.50 314 ASN A C 1
ATOM 2531 O O . ASN A 1 314 ? 11.001 -10.065 -27.168 1.00 83.50 314 ASN A O 1
ATOM 2535 N N . ARG A 1 315 ? 9.179 -9.130 -28.087 1.00 77.44 315 ARG A N 1
ATOM 2536 C CA . ARG A 1 315 ? 8.226 -10.030 -27.426 1.00 77.44 315 ARG A CA 1
ATOM 2537 C C . ARG A 1 315 ? 8.483 -11.490 -27.797 1.00 77.44 315 ARG A C 1
ATOM 2539 O O . ARG A 1 315 ? 8.555 -12.326 -26.898 1.00 77.44 315 ARG A O 1
ATOM 2546 N N . HIS A 1 316 ? 8.605 -11.784 -29.093 1.00 81.06 316 HIS A N 1
ATOM 2547 C CA . HIS A 1 316 ? 8.859 -13.143 -29.572 1.00 81.06 316 HIS A CA 1
ATOM 2548 C C . HIS A 1 316 ? 10.149 -13.707 -28.976 1.00 81.06 316 HIS A C 1
ATOM 2550 O O . HIS A 1 316 ? 10.121 -14.804 -28.416 1.00 81.06 316 HIS A O 1
ATOM 2556 N N . GLN A 1 317 ? 11.224 -12.912 -28.967 1.00 86.62 317 GLN A N 1
ATOM 2557 C CA . GLN A 1 317 ? 12.500 -13.312 -28.375 1.00 86.62 317 GLN A CA 1
ATOM 2558 C C . GLN A 1 317 ? 12.372 -13.711 -26.900 1.00 86.62 317 GLN A C 1
ATOM 2560 O O . GLN A 1 317 ? 12.882 -14.758 -26.508 1.00 86.62 317 GLN A O 1
ATOM 2565 N N . VAL A 1 318 ? 11.669 -12.922 -26.078 1.00 84.69 318 VAL A N 1
ATOM 2566 C CA . VAL A 1 318 ? 11.497 -13.233 -24.647 1.00 84.69 318 VAL A CA 1
ATOM 2567 C C . VAL A 1 318 ? 10.679 -14.512 -24.451 1.00 84.69 318 VAL A C 1
ATOM 2569 O O . VAL A 1 318 ? 11.059 -15.364 -23.647 1.00 84.69 318 VAL A O 1
ATOM 2572 N N . THR A 1 319 ? 9.580 -14.683 -25.192 1.00 84.81 319 THR A N 1
ATOM 2573 C CA . THR A 1 319 ? 8.728 -15.880 -25.065 1.00 84.81 319 THR A CA 1
ATOM 2574 C C . THR A 1 319 ? 9.407 -17.158 -25.543 1.00 84.81 319 THR A C 1
ATOM 2576 O O . THR A 1 319 ? 9.220 -18.205 -24.927 1.00 84.81 319 THR A O 1
ATOM 2579 N N . GLU A 1 320 ? 10.199 -17.088 -26.614 1.00 85.75 320 GLU A N 1
ATOM 2580 C CA . GLU A 1 320 ? 10.930 -18.242 -27.145 1.00 85.75 320 GLU A CA 1
ATOM 2581 C C . GLU A 1 320 ? 12.085 -18.641 -26.225 1.00 85.75 320 GLU A C 1
ATOM 2583 O O . GLU A 1 320 ? 12.302 -19.824 -25.960 1.00 85.75 320 GLU A O 1
ATOM 2588 N N . ALA A 1 321 ? 12.806 -17.655 -25.691 1.00 85.06 321 ALA A N 1
ATOM 2589 C CA . ALA A 1 321 ? 13.968 -17.900 -24.851 1.00 85.06 321 ALA A CA 1
ATOM 2590 C C . ALA A 1 321 ? 13.628 -18.293 -23.405 1.00 85.06 321 ALA A C 1
ATOM 2592 O O . ALA A 1 321 ? 14.466 -18.887 -22.719 1.00 85.06 321 ALA A O 1
ATOM 2593 N N . VAL A 1 322 ? 12.419 -17.986 -22.921 1.00 89.69 322 VAL A N 1
ATOM 2594 C CA . VAL A 1 322 ? 11.983 -18.314 -21.556 1.00 89.69 322 VAL A CA 1
ATOM 2595 C C . VAL A 1 322 ? 10.655 -19.080 -21.584 1.00 89.69 322 VAL A C 1
ATOM 2597 O O . VAL A 1 322 ? 9.602 -18.517 -21.282 1.00 89.69 322 VAL A O 1
ATOM 2600 N N . PRO A 1 323 ? 10.673 -20.392 -21.890 1.00 84.44 323 PRO A N 1
ATOM 2601 C CA . PRO A 1 323 ? 9.458 -21.203 -21.904 1.00 84.44 323 PRO A CA 1
ATOM 2602 C C . PRO A 1 323 ? 8.703 -21.118 -20.570 1.00 84.44 323 PRO A C 1
ATOM 2604 O O . PRO A 1 323 ? 9.305 -21.268 -19.510 1.00 84.44 323 PRO A O 1
ATOM 2607 N N . GLY A 1 324 ? 7.392 -20.876 -20.603 1.00 85.19 324 GLY A N 1
ATOM 2608 C CA . GLY A 1 324 ? 6.545 -20.776 -19.404 1.00 85.19 324 GLY A CA 1
ATOM 2609 C C . GLY A 1 324 ? 6.369 -19.363 -18.836 1.00 85.19 324 GLY A C 1
ATOM 2610 O O . GLY A 1 324 ? 5.435 -19.148 -18.063 1.00 85.19 324 GLY A O 1
ATOM 2611 N N . ILE A 1 325 ? 7.178 -18.378 -19.254 1.00 91.38 325 ILE A N 1
ATOM 2612 C CA . ILE A 1 325 ? 6.901 -16.980 -18.904 1.00 91.38 325 ILE A CA 1
ATOM 2613 C C . ILE A 1 325 ? 5.552 -16.554 -19.495 1.00 91.38 325 ILE A C 1
ATOM 2615 O O . ILE A 1 325 ? 5.253 -16.813 -20.662 1.00 91.38 325 ILE A O 1
ATOM 2619 N N . THR A 1 326 ? 4.719 -15.891 -18.694 1.00 93.50 326 THR A N 1
ATOM 2620 C CA . THR A 1 326 ? 3.418 -15.396 -19.159 1.00 93.50 326 THR A CA 1
ATOM 2621 C C . THR A 1 326 ? 3.507 -13.899 -19.421 1.00 93.50 326 THR A C 1
ATOM 2623 O O . THR A 1 326 ? 3.568 -13.110 -18.482 1.00 93.50 326 THR A O 1
ATOM 2626 N N . LEU A 1 327 ? 3.496 -13.494 -20.694 1.00 91.56 327 LEU A N 1
ATOM 2627 C CA . LEU A 1 327 ? 3.443 -12.080 -21.082 1.00 91.56 327 LEU A CA 1
ATOM 2628 C C . LEU A 1 327 ? 1.993 -11.653 -21.339 1.00 91.56 327 LEU A C 1
ATOM 2630 O O . LEU A 1 327 ? 1.361 -12.111 -22.294 1.00 91.56 327 LEU A O 1
ATOM 2634 N N . VAL A 1 328 ? 1.468 -10.752 -20.507 1.00 92.00 328 VAL A N 1
ATOM 2635 C CA . VAL A 1 328 ? 0.087 -10.260 -20.599 1.00 92.00 328 VAL A CA 1
ATOM 2636 C C . VAL A 1 328 ? 0.055 -8.886 -21.263 1.00 92.00 328 VAL A C 1
ATOM 2638 O O . VAL A 1 328 ? 0.475 -7.876 -20.691 1.00 92.00 328 VAL A O 1
ATOM 2641 N N . MET A 1 329 ? -0.518 -8.837 -22.465 1.00 86.06 329 MET A N 1
ATOM 2642 C CA . MET A 1 329 ? -0.803 -7.600 -23.190 1.00 86.06 329 MET A CA 1
ATOM 2643 C C . MET A 1 329 ? -2.279 -7.555 -23.565 1.00 86.06 329 MET A C 1
ATOM 2645 O O . MET A 1 329 ? -2.739 -8.359 -24.374 1.00 86.06 329 MET A O 1
ATOM 2649 N N . LYS A 1 330 ? -3.028 -6.603 -23.007 1.00 77.44 330 LYS A N 1
ATOM 2650 C CA . LYS A 1 330 ? -4.316 -6.214 -23.578 1.00 77.44 330 LYS A CA 1
ATOM 2651 C C . LYS A 1 330 ? -4.042 -5.113 -24.593 1.00 77.44 330 LYS A C 1
ATOM 2653 O O . LYS A 1 330 ? -3.588 -4.034 -24.221 1.00 77.44 330 LYS A O 1
ATOM 2658 N N . ARG A 1 331 ? -4.289 -5.395 -25.875 1.00 62.31 331 ARG A N 1
ATOM 2659 C CA . ARG A 1 331 ? -4.381 -4.336 -26.882 1.00 62.31 331 ARG A CA 1
ATOM 2660 C C . ARG A 1 331 ? -5.646 -3.551 -26.567 1.00 62.31 331 ARG A C 1
ATOM 2662 O O . ARG A 1 331 ? -6.736 -4.109 -26.652 1.00 62.31 331 ARG A O 1
ATOM 2669 N N . TYR A 1 332 ? -5.506 -2.285 -26.193 1.00 52.31 332 TYR A N 1
ATOM 2670 C CA . TYR A 1 332 ? -6.621 -1.360 -26.326 1.00 52.31 332 TYR A CA 1
ATOM 2671 C C . TYR A 1 332 ? -6.764 -1.096 -27.822 1.00 52.31 332 TYR A C 1
ATOM 2673 O O . TYR A 1 332 ? -6.006 -0.326 -28.403 1.00 52.31 332 TYR A O 1
ATOM 2681 N N . SER A 1 333 ? -7.671 -1.822 -28.472 1.00 42.22 333 SER A N 1
ATOM 2682 C CA . SER A 1 333 ? -8.184 -1.411 -29.771 1.00 42.22 333 SER A CA 1
ATOM 2683 C C . SER A 1 333 ? -8.887 -0.077 -29.553 1.00 42.22 333 SER A C 1
ATOM 2685 O O . SER A 1 333 ? -9.948 -0.039 -28.932 1.00 42.22 333 SER A O 1
ATOM 2687 N N . ILE A 1 334 ? -8.247 1.006 -29.984 1.00 45.16 334 ILE A N 1
ATOM 2688 C CA . ILE A 1 334 ? -8.879 2.317 -30.092 1.00 45.16 334 ILE A CA 1
ATOM 2689 C C . ILE A 1 334 ? -9.937 2.159 -31.190 1.00 45.16 334 ILE A C 1
ATOM 2691 O O . ILE A 1 334 ? -9.587 2.022 -32.361 1.00 45.16 334 ILE A O 1
ATOM 2695 N N . SER A 1 335 ? -11.198 2.030 -30.781 1.00 40.91 335 SER A N 1
ATOM 2696 C CA . SER A 1 335 ? -12.379 2.059 -31.650 1.00 40.91 335 SER A CA 1
ATOM 2697 C C . SER A 1 335 ? -12.782 3.490 -31.946 1.00 40.91 335 SER A C 1
ATOM 2699 O O . SER A 1 335 ? -12.829 4.255 -30.952 1.00 40.91 335 SER A O 1
#

Foldseek 3Di:
DPPDLQNDDPVVLLVVLVPDALVVLVVQLPDPPPDPSSNLSSLLSQQQEEEEAEPPVVVDPDRHSYYHHLVVVVVCLVPPPSNLQRAHPEYEYEYAADDVCPVVSLVSLVSLLQLLAVVHDPRSLSSLQPRYQAYEYAYHHQDDPPDDLVSVLVSVLSSLVSQLVRCSRLQRYAYYADEQGQVLVPPLLVSLVSQQSSQNHAYYHCYNNQNELVSLLSRAHHLNHAEYHHHQHQNQEDEQSNLQRDHLNHAEYHHANNLHQEADYPAASCVRHVNHQEYEHHQNQNYAAYDLRNPQPVLRHEYEYENYNHDVVRVVSNCVRHPNHHYDYDPPPPD

Radius of gyration: 23.85 Å; chains: 1; bounding box: 71×46×61 Å